Protein AF-E1IEN0-F1 (afdb_monomer)

pLDDT: mean 82.35, std 15.74, range [31.19, 97.06]

Solvent-accessible surface area (backbone atoms only — not comparable to full-atom values): 13121 Å² total; per-residue (Å²): 122,72,71,78,57,60,86,42,63,54,64,54,53,58,59,44,52,79,81,37,70,80,55,48,73,58,52,48,62,47,51,52,80,47,77,38,57,75,70,42,43,58,28,62,62,94,57,89,71,82,85,74,98,62,61,71,68,60,54,49,52,54,31,38,52,54,13,48,53,55,51,38,32,52,53,37,49,52,51,54,37,54,74,70,65,54,86,61,100,63,62,58,66,60,56,37,42,52,56,47,26,68,48,42,73,66,34,47,77,70,49,74,47,77,50,89,91,60,96,73,75,54,55,80,39,41,43,40,29,33,26,65,78,82,55,76,43,41,71,90,71,48,51,66,35,49,50,48,44,49,46,53,48,47,47,39,50,77,64,43,48,14,50,19,43,38,38,31,36,43,70,47,56,67,38,57,68,71,47,31,41,41,36,62,74,46,49,79,72,59,38,57,74,48,48,78,47,76,40,73,76,53,63,71,52,54,72,79,48,61,75,91,79,58,84,81,64,89,90,68,75,83,75,127

Organism: NCBI:txid765420

Radius of gyration: 19.02 Å; Cα contacts (8 Å, |Δi|>4): 270; chains: 1; bounding box: 52×46×51 Å

Sequence (224 aa):
MEEFFQFRGRSHVMSLLRTDSTVRELFAKLPGVFWFDQFRNLGSSIYPSERQHGDATTARRESYDFGVARLRRYLNGWMLQQRAGVKQPYDYLRDLERLYGLIFPGRSFAGVEVMPGHETPTADDFFFLLNDGSRTYDIIEMSGGEQSVFPFLYECVRSHIGYSVVLIDEVDLNLHLPVAQNLISQIPMIGPMNQFLLTTHSTAVTDVISPYDIYRLPGGALCL

Secondary structure (DSSP, 8-state):
-GGGGTT-HHHHHHHHTTT-STTHHHHTT---EEEE-TT--TT--SS--------HHHHHHHHHHHHHHHHHHHHHHHHHHHHTT---SS-HHHHHHHHHHHHSTT-EEEEEEEPTT-SS--GGGEEEEEE-SS-EEEGGG--HHHHHHHHHHHHHHHTT--S-EEEETTTTTT--HHHHHHHHHHGGGSSTTPEEEE----HHHHTTS-GGG--PPTTPPP--

Mean predicted aligned error: 8.31 Å

Nearest PDB structures (foldseek):
  5xei-assembly1_A  TM=5.514E-01  e=1.722E-04  Pyrococcus yayanosii CH1
  6qj2-assembly1_A  TM=4.752E-01  e=4.685E-05  Thermochaetoides thermophila DSM 1495
  6yvv-assembly1_B  TM=6.419E-01  e=8.893E-04  Saccharomyces cerevisiae S288C
  6yvu-assembly1_B  TM=5.400E-01  e=2.286E-04  Saccharomyces cerevisiae S288C
  8roi-assembly1_A  TM=5.401E-01  e=7.091E-04  Homo sapiens

InterPro domains:
  IPR003959 ATPase, AAA-type, core [PF13304] (92-206)
  IPR027417 P-loop containing nucleoside triphosphate hydrolase [G3DSA:3.40.50.300] (71-215)
  IPR027417 P-loop containing nucleoside triphosphate hydrolase [SSF52540] (60-210)

Structure (mmCIF, N/CA/C/O backbone):
data_AF-E1IEN0-F1
#
_entry.id   AF-E1IEN0-F1
#
loop_
_atom_site.group_PDB
_atom_site.id
_atom_site.type_symbol
_atom_site.label_atom_id
_atom_site.label_alt_id
_atom_site.label_comp_id
_atom_site.label_asym_id
_atom_site.label_entity_id
_atom_site.label_seq_id
_atom_site.pdbx_PDB_ins_code
_atom_site.Cartn_x
_atom_site.Cartn_y
_atom_site.Cartn_z
_atom_site.occupancy
_atom_site.B_iso_or_equiv
_atom_site.auth_seq_id
_atom_site.auth_comp_id
_atom_site.auth_asym_id
_atom_site.auth_atom_id
_atom_site.pdbx_PDB_model_num
ATOM 1 N N . MET A 1 1 ? -8.070 -9.665 -32.809 1.00 50.19 1 MET A N 1
ATOM 2 C CA . MET A 1 1 ? -9.246 -9.797 -31.911 1.00 50.19 1 MET A CA 1
ATOM 3 C C . MET A 1 1 ? -8.934 -10.682 -30.696 1.00 50.19 1 MET A C 1
ATOM 5 O O . MET A 1 1 ? -9.428 -10.375 -29.622 1.00 50.19 1 MET A O 1
ATOM 9 N N . GLU A 1 2 ? -8.082 -11.711 -30.820 1.00 57.44 2 GLU A N 1
ATOM 10 C CA . GLU A 1 2 ? -7.651 -12.581 -29.700 1.00 57.44 2 GLU A CA 1
ATOM 11 C C . GLU A 1 2 ? -6.829 -11.877 -28.606 1.00 57.44 2 GLU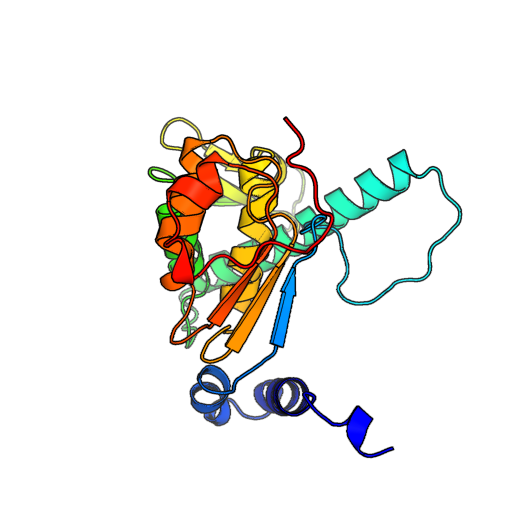 A C 1
ATOM 13 O O . GLU A 1 2 ? -6.984 -12.189 -27.428 1.00 57.44 2 GLU A O 1
ATOM 18 N N . GLU A 1 3 ? -6.011 -10.882 -28.958 1.00 62.50 3 GLU A N 1
ATOM 19 C CA . GLU A 1 3 ? -5.162 -10.149 -28.001 1.00 62.50 3 GLU A CA 1
ATOM 20 C C . GLU A 1 3 ? -5.970 -9.427 -26.910 1.00 62.50 3 GLU A C 1
ATOM 22 O O . GLU A 1 3 ? -5.517 -9.300 -25.779 1.00 62.50 3 GLU A O 1
ATOM 27 N N . PHE A 1 4 ? -7.211 -9.023 -27.205 1.00 58.28 4 PHE A N 1
ATOM 28 C CA . PHE A 1 4 ? -8.058 -8.274 -26.269 1.00 58.28 4 PHE A CA 1
ATOM 29 C C . PHE A 1 4 ? -8.486 -9.099 -25.045 1.00 58.28 4 PHE A C 1
ATOM 31 O O . PHE A 1 4 ? -8.869 -8.531 -24.020 1.00 58.28 4 PHE A O 1
ATOM 38 N N . PHE A 1 5 ? -8.444 -10.433 -25.149 1.00 65.81 5 PHE A N 1
ATOM 39 C CA . PHE A 1 5 ? -8.745 -11.351 -24.050 1.00 65.81 5 PHE A CA 1
ATOM 40 C C . PHE A 1 5 ? -7.506 -11.757 -23.249 1.00 65.81 5 PHE A C 1
ATOM 42 O O . PHE A 1 5 ? -7.651 -12.327 -22.162 1.00 65.81 5 PHE A O 1
ATOM 49 N N . GLN A 1 6 ? -6.302 -11.432 -23.731 1.00 69.75 6 GLN A N 1
ATOM 50 C CA . GLN A 1 6 ? -5.082 -11.628 -22.958 1.00 69.75 6 GLN A CA 1
ATOM 51 C C . GLN A 1 6 ? -5.184 -10.798 -21.667 1.00 69.75 6 GLN A C 1
ATOM 53 O O . GLN A 1 6 ? -5.711 -9.687 -21.656 1.00 69.75 6 GLN A O 1
ATOM 58 N N . PHE A 1 7 ? -4.773 -11.388 -20.544 1.00 73.81 7 PHE A N 1
ATOM 59 C CA . PHE A 1 7 ? -4.836 -10.798 -19.196 1.00 73.81 7 PHE A CA 1
ATOM 60 C C . PHE A 1 7 ? -6.238 -10.569 -18.588 1.00 73.81 7 PHE A C 1
ATOM 62 O O . PHE A 1 7 ? -6.334 -10.112 -17.450 1.00 73.81 7 PHE A O 1
ATOM 69 N N . ARG A 1 8 ? -7.340 -10.964 -19.249 1.00 78.44 8 ARG A N 1
ATOM 70 C CA . ARG A 1 8 ? -8.705 -10.837 -18.676 1.00 78.44 8 ARG A CA 1
ATOM 71 C C . ARG A 1 8 ? -9.118 -11.962 -17.727 1.00 78.44 8 ARG A C 1
ATOM 73 O O . ARG A 1 8 ? -10.144 -11.844 -17.054 1.00 78.44 8 ARG A O 1
ATOM 80 N N . GLY A 1 9 ? -8.335 -13.040 -17.651 1.00 83.44 9 GLY A N 1
ATOM 81 C CA . GLY A 1 9 ? -8.654 -14.218 -16.837 1.00 83.44 9 GLY A CA 1
ATOM 82 C C . GLY A 1 9 ? -8.908 -13.873 -15.368 1.00 83.44 9 GLY A C 1
ATOM 83 O O . GLY A 1 9 ? -9.909 -14.302 -14.798 1.00 83.44 9 GLY A O 1
ATOM 84 N N . ARG A 1 10 ? -8.075 -13.007 -14.777 1.00 86.25 10 ARG A N 1
ATOM 85 C CA . ARG A 1 10 ? -8.242 -12.573 -13.383 1.00 86.25 10 ARG A CA 1
ATOM 86 C C . ARG A 1 10 ? -9.539 -11.803 -13.152 1.00 86.25 10 ARG A C 1
ATOM 88 O O . ARG A 1 10 ? -10.256 -12.097 -12.198 1.00 86.25 10 ARG A O 1
ATOM 95 N N . SER A 1 11 ? -9.894 -10.880 -14.044 1.00 82.56 11 SER A N 1
ATOM 96 C CA . SER A 1 11 ? -11.161 -10.139 -13.967 1.00 82.56 11 SER A CA 1
ATOM 97 C C . SER A 1 11 ? -12.377 -11.053 -14.132 1.00 82.56 11 SER A C 1
ATOM 99 O O . SER A 1 11 ? -13.382 -10.865 -13.448 1.00 82.56 11 SER A O 1
ATOM 101 N N . HIS A 1 12 ? -12.283 -12.064 -15.000 1.00 84.50 12 HIS A N 1
ATOM 102 C CA . HIS A 1 12 ? -13.344 -13.052 -15.172 1.00 84.50 12 HIS A CA 1
ATOM 103 C C . HIS A 1 12 ? -13.558 -13.872 -13.892 1.00 84.50 12 HIS A C 1
ATOM 105 O O . HIS A 1 12 ? -14.676 -13.921 -13.381 1.00 84.50 12 HIS A O 1
ATOM 111 N N . VAL A 1 13 ? -12.494 -14.428 -13.305 1.00 84.81 13 VAL A N 1
ATOM 112 C CA . VAL A 1 13 ? -12.594 -15.199 -12.052 1.00 84.81 13 VAL A CA 1
ATOM 113 C C . VAL A 1 13 ? -13.065 -14.323 -10.884 1.00 84.81 13 VAL A C 1
ATOM 115 O O . VAL A 1 13 ? -13.865 -14.772 -10.067 1.00 84.81 13 VAL A O 1
ATOM 118 N N . MET A 1 14 ? -12.675 -13.044 -10.840 1.00 83.50 14 MET A N 1
ATOM 119 C CA . MET A 1 14 ? -13.184 -12.089 -9.846 1.00 83.50 14 MET A CA 1
ATOM 120 C C . MET A 1 14 ? -14.716 -11.951 -9.894 1.00 83.50 14 MET A C 1
ATOM 122 O O . MET A 1 14 ? -15.353 -11.772 -8.856 1.00 83.50 14 MET A O 1
ATOM 126 N N . SER A 1 15 ? -15.331 -12.055 -11.080 1.00 82.12 15 SER A N 1
ATOM 127 C CA . SER A 1 15 ? -16.795 -12.042 -11.203 1.00 82.12 15 SER A CA 1
ATOM 128 C C . SER A 1 15 ? -17.443 -13.298 -10.606 1.00 82.12 15 SER A C 1
ATOM 130 O O . SER A 1 15 ? -18.490 -13.191 -9.968 1.00 82.12 15 SER A O 1
ATOM 132 N N . LEU A 1 16 ? -16.771 -14.452 -10.712 1.00 84.12 16 LEU A N 1
ATOM 133 C CA . LEU A 1 16 ? -17.225 -15.733 -10.163 1.00 84.12 16 LEU A CA 1
ATOM 134 C C . LEU A 1 16 ? -17.157 -15.775 -8.631 1.00 84.12 16 LEU A C 1
ATOM 136 O O . LEU A 1 16 ? -17.978 -16.440 -8.009 1.00 84.12 16 LEU A O 1
ATOM 140 N N . LEU A 1 17 ? -16.263 -15.007 -7.997 1.00 81.62 17 LEU A N 1
ATOM 141 C CA . LEU A 1 17 ? -16.198 -14.914 -6.528 1.00 81.62 17 LEU A CA 1
ATOM 142 C C . LEU A 1 17 ? -17.471 -14.355 -5.881 1.00 81.62 17 LEU A C 1
ATOM 144 O O . LEU A 1 17 ? -17.660 -14.504 -4.672 1.00 81.62 17 LEU A O 1
ATOM 148 N N . ARG A 1 18 ? -18.326 -13.680 -6.661 1.00 76.44 18 ARG A N 1
ATOM 149 C CA . ARG A 1 18 ? -19.636 -13.205 -6.195 1.00 76.44 18 ARG A CA 1
ATOM 150 C C . ARG A 1 18 ? -20.658 -14.334 -6.093 1.00 76.44 18 ARG A C 1
ATOM 152 O O . ARG A 1 18 ? -21.604 -14.209 -5.325 1.00 76.44 18 ARG A O 1
ATOM 159 N N . THR A 1 19 ? -20.476 -15.396 -6.872 1.00 79.19 19 THR A N 1
ATOM 160 C CA . THR A 1 19 ? -21.411 -16.521 -6.989 1.00 79.19 19 THR A CA 1
ATOM 161 C C . THR A 1 19 ? -20.900 -17.784 -6.305 1.00 79.19 19 THR A C 1
ATOM 163 O O . THR A 1 19 ? -21.707 -18.575 -5.833 1.00 79.19 19 THR A O 1
ATOM 166 N N . ASP A 1 20 ? -19.581 -17.963 -6.220 1.00 80.31 20 ASP A N 1
ATOM 167 C CA . ASP A 1 20 ? -18.945 -19.144 -5.643 1.00 80.31 20 ASP A CA 1
ATOM 168 C C . ASP A 1 20 ? -17.742 -18.751 -4.770 1.00 80.31 20 ASP A C 1
ATOM 170 O O . ASP A 1 20 ? -16.724 -18.237 -5.243 1.00 80.31 20 ASP A O 1
ATOM 174 N N . SER A 1 21 ? -17.862 -18.991 -3.463 1.00 76.31 21 SER A N 1
ATOM 175 C CA . SER A 1 21 ? -16.816 -18.692 -2.485 1.00 76.31 21 SER A CA 1
ATOM 176 C C . SER A 1 21 ? -15.685 -19.724 -2.467 1.00 76.31 21 SER A C 1
ATOM 178 O O . SER A 1 21 ? -14.611 -19.411 -1.953 1.00 76.31 21 SER A O 1
ATOM 180 N N . THR A 1 22 ? -15.875 -20.914 -3.046 1.00 80.81 22 THR A N 1
ATOM 181 C CA . THR A 1 22 ? -14.868 -21.992 -3.060 1.00 80.81 22 THR A CA 1
ATOM 182 C C . THR A 1 22 ? -13.693 -21.678 -3.989 1.00 80.81 22 THR A C 1
ATOM 184 O O . THR A 1 22 ? -12.559 -22.075 -3.730 1.00 80.81 22 THR A O 1
ATOM 187 N N . VAL A 1 23 ? -13.923 -20.855 -5.016 1.00 83.62 23 VAL A N 1
ATOM 188 C CA . VAL A 1 23 ? -12.898 -20.407 -5.975 1.00 83.62 23 VAL A CA 1
ATOM 189 C C . VAL A 1 23 ? -11.912 -19.409 -5.341 1.00 83.62 23 VAL A C 1
ATOM 191 O O . VAL A 1 23 ? -10.882 -19.074 -5.927 1.00 83.62 23 VAL A O 1
ATOM 194 N N . ARG A 1 24 ? -12.180 -18.933 -4.118 1.00 78.88 24 ARG A N 1
ATOM 195 C CA . ARG A 1 24 ? -11.418 -17.856 -3.470 1.00 78.88 24 ARG A CA 1
ATOM 196 C C . ARG A 1 24 ? -9.965 -18.222 -3.165 1.00 78.88 24 ARG A C 1
ATOM 198 O O . ARG A 1 24 ? -9.085 -17.400 -3.408 1.00 78.88 24 ARG A O 1
ATOM 205 N N . GLU A 1 25 ? -9.693 -19.448 -2.721 1.00 81.62 25 GLU A N 1
ATOM 206 C CA . GLU A 1 25 ? -8.314 -19.906 -2.478 1.00 81.62 25 GLU A CA 1
ATOM 207 C C . GLU A 1 25 ? -7.495 -19.995 -3.773 1.00 81.62 25 GLU A C 1
ATOM 209 O O . GLU A 1 25 ? -6.302 -19.685 -3.793 1.00 81.62 25 GLU A O 1
ATOM 214 N N . LEU A 1 26 ? -8.142 -20.390 -4.873 1.00 83.88 26 LEU A N 1
ATOM 215 C CA . LEU A 1 26 ? -7.520 -20.444 -6.195 1.00 83.88 26 LEU A CA 1
ATOM 216 C C . LEU A 1 26 ? -7.289 -19.038 -6.754 1.00 83.88 26 LEU A C 1
ATOM 218 O O . LEU A 1 26 ? -6.244 -18.774 -7.345 1.00 83.88 26 LEU A O 1
ATOM 222 N N . PHE A 1 27 ? -8.221 -18.111 -6.518 1.00 87.56 27 PHE A N 1
ATOM 223 C CA . PHE A 1 27 ? -8.089 -16.720 -6.946 1.00 87.56 27 PHE A CA 1
ATOM 224 C C . PHE A 1 27 ? -6.869 -16.019 -6.331 1.00 87.56 27 PHE A C 1
ATOM 226 O O . PHE A 1 27 ? -6.189 -15.254 -7.020 1.00 87.56 27 PHE A O 1
ATOM 233 N N . ALA A 1 28 ? -6.546 -16.312 -5.068 1.00 83.81 28 ALA A N 1
ATOM 234 C CA . ALA A 1 28 ? -5.360 -15.774 -4.396 1.00 83.81 28 ALA A CA 1
ATOM 235 C C . ALA A 1 28 ? -4.032 -16.222 -5.045 1.00 83.81 28 ALA A C 1
ATOM 237 O O . ALA A 1 28 ? -3.002 -15.584 -4.848 1.00 83.81 28 ALA A O 1
ATOM 238 N N . LYS A 1 29 ? -4.049 -17.303 -5.836 1.00 86.31 29 LYS A N 1
ATOM 239 C CA . LYS A 1 29 ? -2.885 -17.819 -6.578 1.00 86.31 29 LYS A CA 1
ATOM 240 C C . LYS A 1 29 ? -2.866 -17.390 -8.044 1.00 86.31 29 LYS A C 1
ATOM 242 O O . LYS A 1 29 ? -1.937 -17.733 -8.770 1.00 86.31 29 LYS A O 1
ATOM 247 N N . LEU A 1 30 ? -3.906 -16.699 -8.506 1.00 89.75 30 LEU A N 1
ATOM 248 C CA . LEU A 1 30 ? -4.053 -16.361 -9.913 1.00 89.75 30 LEU A CA 1
ATOM 249 C C . LEU A 1 30 ? -3.175 -15.139 -10.247 1.00 89.75 30 LEU A C 1
ATOM 251 O O . LEU A 1 30 ? -3.408 -14.071 -9.680 1.00 89.75 30 LEU A O 1
ATOM 255 N N . PRO A 1 31 ? -2.206 -15.245 -11.167 1.00 90.25 31 PRO A N 1
ATOM 256 C CA . PRO A 1 31 ? -1.321 -14.135 -11.498 1.00 90.25 31 PRO A CA 1
ATOM 257 C C . PRO A 1 31 ? -2.081 -12.972 -12.153 1.00 90.25 31 PRO A C 1
ATOM 259 O O . PRO A 1 31 ? -3.164 -13.138 -12.727 1.00 90.25 31 PRO A O 1
ATOM 262 N N . GLY A 1 32 ? -1.491 -11.782 -12.092 1.00 89.56 32 GLY A N 1
ATOM 263 C CA . GLY A 1 32 ? -1.983 -10.580 -12.754 1.00 89.56 32 GLY A CA 1
ATOM 264 C C . GLY A 1 32 ? -0.861 -9.604 -13.097 1.00 89.56 32 GLY A C 1
ATOM 265 O O . GLY A 1 32 ? 0.295 -9.796 -12.719 1.00 89.56 32 GLY A O 1
ATOM 266 N N . VAL A 1 33 ? -1.230 -8.550 -13.823 1.00 90.06 33 VAL A N 1
ATOM 267 C CA . VAL A 1 33 ? -0.373 -7.390 -14.073 1.00 90.06 33 VAL A CA 1
ATOM 268 C C . VAL A 1 33 ? -1.055 -6.184 -13.449 1.00 90.06 33 VAL A C 1
ATOM 270 O O . VAL A 1 33 ? -2.213 -5.899 -13.759 1.00 90.06 33 VAL A O 1
ATOM 273 N N . PHE A 1 34 ? -0.347 -5.503 -12.558 1.00 89.56 34 PHE A N 1
ATOM 274 C CA . PHE A 1 34 ? -0.835 -4.330 -11.842 1.00 89.56 34 PHE A CA 1
ATOM 275 C C . PHE A 1 34 ? 0.120 -3.177 -12.083 1.00 89.56 34 PHE A C 1
ATOM 277 O O . PHE A 1 34 ? 1.329 -3.386 -12.104 1.00 89.56 34 PHE A O 1
ATOM 284 N N . TRP A 1 35 ? -0.405 -1.970 -12.252 1.00 89.06 35 TRP A N 1
ATOM 285 C CA . TRP A 1 35 ? 0.420 -0.778 -12.371 1.00 89.06 35 TRP A CA 1
ATOM 286 C C . TRP A 1 35 ? -0.126 0.337 -11.488 1.00 89.06 35 TRP A C 1
ATOM 288 O O . TRP A 1 35 ? -1.339 0.491 -11.337 1.00 89.06 35 TRP A O 1
ATOM 298 N N . PHE A 1 36 ? 0.789 1.107 -10.919 1.00 88.56 36 PHE A N 1
ATOM 299 C CA . PHE A 1 36 ? 0.518 2.262 -10.080 1.00 88.56 36 PHE A CA 1
ATOM 300 C C . PHE A 1 36 ? 1.304 3.431 -10.663 1.00 88.56 36 PHE A C 1
ATOM 302 O O . PHE A 1 36 ? 2.531 3.378 -10.708 1.00 88.56 36 PHE A O 1
ATOM 309 N N . ASP A 1 37 ? 0.600 4.441 -11.171 1.00 82.88 37 ASP A N 1
ATOM 310 C CA . ASP A 1 37 ? 1.223 5.647 -11.727 1.00 82.88 37 ASP A CA 1
ATOM 311 C C . ASP A 1 37 ? 1.724 6.584 -10.615 1.00 82.88 37 ASP A C 1
ATOM 313 O O . ASP A 1 37 ? 1.475 6.331 -9.440 1.00 82.88 37 ASP A O 1
ATOM 317 N N . GLN A 1 38 ? 2.397 7.682 -10.969 1.00 71.12 38 GLN A N 1
ATOM 318 C CA . GLN A 1 38 ? 2.821 8.714 -10.008 1.00 71.12 38 GLN A CA 1
ATOM 319 C C . GLN A 1 38 ? 1.657 9.287 -9.187 1.00 71.12 38 GLN A C 1
ATOM 321 O O . GLN A 1 38 ? 1.838 9.757 -8.069 1.00 71.12 38 GLN A O 1
ATOM 326 N N . PHE A 1 39 ? 0.437 9.279 -9.728 1.00 62.62 39 PHE A N 1
ATOM 327 C CA . PHE A 1 39 ? -0.667 9.926 -9.054 1.00 62.62 39 PHE A CA 1
ATOM 328 C C . PHE A 1 39 ? -1.117 9.098 -7.869 1.00 62.62 39 PHE A C 1
ATOM 330 O O . PHE A 1 39 ? -1.464 9.718 -6.878 1.00 62.62 39 PHE A O 1
ATOM 337 N N . ARG A 1 40 ? -1.101 7.755 -7.934 1.00 65.12 40 ARG A N 1
ATOM 338 C CA . ARG A 1 40 ? -1.480 6.812 -6.843 1.00 65.12 40 ARG A CA 1
ATOM 339 C C . ARG A 1 40 ? -2.721 7.210 -6.044 1.00 65.12 40 ARG A C 1
ATOM 341 O O . ARG A 1 40 ? -2.933 6.735 -4.929 1.00 65.12 40 ARG A O 1
ATOM 348 N N . ASN A 1 41 ? -3.511 8.130 -6.584 1.00 52.44 41 ASN A N 1
ATOM 349 C CA . ASN A 1 41 ? -4.272 9.027 -5.745 1.00 52.44 41 ASN A CA 1
ATOM 350 C C . ASN A 1 41 ? -5.473 8.242 -5.281 1.00 52.44 41 ASN A C 1
ATOM 352 O O . ASN A 1 41 ? -6.138 7.581 -6.079 1.00 52.44 41 ASN A O 1
ATOM 356 N N . LEU A 1 42 ? -5.804 8.418 -4.007 1.00 52.59 42 LEU A N 1
ATOM 357 C CA . LEU A 1 42 ? -7.075 7.999 -3.430 1.00 52.59 42 LEU A CA 1
ATOM 358 C C . LEU A 1 42 ? -8.247 8.311 -4.381 1.00 52.59 42 LEU A C 1
ATOM 360 O O . LEU A 1 42 ? -9.203 7.544 -4.450 1.00 52.59 42 LEU A O 1
ATOM 364 N N . GLY A 1 43 ? -8.145 9.409 -5.143 1.00 41.34 43 GLY A N 1
ATOM 365 C CA . GLY A 1 43 ? -9.144 9.940 -6.065 1.00 41.34 43 GLY A CA 1
ATOM 366 C C . GLY A 1 43 ? -9.188 9.433 -7.507 1.00 41.34 43 GLY A C 1
ATOM 367 O O . GLY A 1 43 ? -10.135 9.792 -8.215 1.00 41.34 43 GLY A O 1
ATOM 368 N N . SER A 1 44 ? -8.232 8.632 -7.991 1.00 42.44 44 SER A N 1
ATOM 369 C CA . SER A 1 44 ? -8.322 8.127 -9.365 1.00 42.44 44 SER A CA 1
ATOM 370 C C . SER A 1 44 ? -9.239 6.905 -9.409 1.00 42.44 44 SER A C 1
ATOM 372 O O . SER A 1 44 ? -8.911 5.786 -9.017 1.00 42.44 44 SER A O 1
ATOM 374 N N . SER A 1 45 ? -10.455 7.112 -9.910 1.00 37.75 45 SER A N 1
ATOM 375 C CA . SER A 1 45 ? -11.248 6.002 -10.419 1.00 37.75 45 SER A CA 1
ATOM 376 C C . SER A 1 45 ? -10.403 5.247 -11.454 1.00 37.75 45 SER A C 1
ATOM 378 O O . SER A 1 45 ? -10.022 5.809 -12.476 1.00 37.75 45 SER A O 1
ATOM 380 N N . ILE A 1 46 ? -10.142 3.958 -11.210 1.00 39.94 46 ILE A N 1
ATOM 381 C CA . ILE A 1 46 ? -9.527 3.032 -12.185 1.00 39.94 46 ILE A CA 1
ATOM 382 C C . ILE A 1 46 ? -10.380 2.948 -13.477 1.00 39.94 46 ILE A C 1
ATOM 384 O O . ILE A 1 46 ? -9.920 2.471 -14.511 1.00 39.94 46 ILE A O 1
ATOM 388 N N . TYR A 1 47 ? -11.617 3.460 -13.448 1.00 34.19 47 TYR A N 1
ATOM 389 C CA . TYR A 1 47 ? -12.426 3.715 -14.635 1.00 34.19 47 TYR A CA 1
ATOM 390 C C . TYR A 1 47 ? -12.342 5.192 -15.038 1.00 34.19 47 TYR A C 1
ATOM 392 O O . TYR A 1 47 ? -12.662 6.048 -14.209 1.00 34.19 47 TYR A O 1
ATOM 400 N N . PRO A 1 48 ? -11.978 5.511 -16.292 1.00 31.19 48 PRO A N 1
ATOM 401 C CA . PRO A 1 48 ? -11.966 6.884 -16.771 1.00 31.19 48 PRO A CA 1
ATOM 402 C C . PRO A 1 48 ? -13.406 7.408 -16.803 1.00 31.19 48 PRO A C 1
ATOM 404 O O . PRO A 1 48 ? -14.176 7.065 -17.695 1.00 31.19 48 PRO A O 1
ATOM 407 N N . SER A 1 49 ? -13.795 8.215 -15.817 1.00 34.09 49 SER A N 1
ATOM 408 C CA . SER A 1 49 ? -14.981 9.059 -15.940 1.00 34.09 49 SER A CA 1
ATOM 409 C C . SER A 1 49 ? -14.622 10.273 -16.792 1.00 34.09 49 SER A C 1
ATOM 411 O O . SER A 1 49 ? -13.576 10.899 -16.609 1.00 34.09 49 SER A O 1
ATOM 413 N N . GLU A 1 50 ? -15.478 10.548 -17.771 1.00 34.50 50 GLU A N 1
ATOM 414 C CA . GLU A 1 50 ? -15.332 11.608 -18.763 1.00 34.50 50 GLU A CA 1
ATOM 415 C C . GLU A 1 50 ? -15.007 12.954 -18.100 1.00 34.50 50 GLU A C 1
ATOM 417 O O . GLU A 1 50 ? -15.700 13.420 -17.196 1.00 34.50 50 GLU A O 1
ATOM 422 N N . ARG A 1 51 ? -13.909 13.570 -18.548 1.00 39.25 51 ARG A N 1
ATOM 423 C CA . ARG A 1 51 ? -13.430 14.870 -18.069 1.00 39.25 51 ARG A CA 1
ATOM 424 C C . ARG A 1 51 ? -14.473 15.952 -18.370 1.00 39.25 51 ARG A C 1
ATOM 426 O O . ARG A 1 51 ? -14.610 16.354 -19.523 1.00 39.25 51 ARG A O 1
ATOM 433 N N . GLN A 1 52 ? -15.151 16.475 -17.350 1.00 39.66 52 GLN A N 1
ATOM 434 C CA . GLN A 1 52 ? -15.882 17.739 -17.469 1.00 39.66 52 GLN A CA 1
ATOM 435 C C . GLN A 1 52 ? -14.922 18.929 -17.322 1.00 39.66 52 GLN A C 1
ATOM 437 O O . GLN A 1 52 ? -13.980 18.904 -16.532 1.00 39.66 52 GLN A O 1
ATOM 442 N N . HIS A 1 53 ? -15.147 19.954 -18.147 1.00 38.34 53 HIS A N 1
ATOM 443 C CA . HIS A 1 53 ? -14.399 21.211 -18.198 1.00 38.34 53 HIS A CA 1
ATOM 444 C C . HIS A 1 53 ? -14.630 22.050 -16.927 1.00 38.34 53 HIS A C 1
ATOM 446 O O . HIS A 1 53 ? -15.496 22.920 -16.903 1.00 38.34 53 HIS A O 1
ATOM 452 N N . GLY A 1 54 ? -13.855 21.788 -15.876 1.00 46.72 54 GLY A N 1
ATOM 453 C CA . GLY A 1 54 ? -13.760 22.616 -14.671 1.00 46.72 54 GLY A CA 1
ATOM 454 C C . GLY A 1 54 ? -12.314 23.029 -14.387 1.00 46.72 54 GLY A C 1
ATOM 455 O O . GLY A 1 54 ? -11.379 22.445 -14.938 1.00 46.72 54 GLY A O 1
ATOM 456 N N . ASP A 1 55 ? -12.130 24.042 -13.536 1.00 48.88 55 ASP A N 1
ATOM 457 C CA . ASP A 1 55 ? -10.816 24.484 -13.048 1.00 48.88 55 ASP A CA 1
ATOM 458 C C . ASP A 1 55 ? -10.016 23.283 -12.503 1.00 48.88 55 ASP A C 1
ATOM 460 O O . ASP A 1 55 ? -10.483 22.538 -11.637 1.00 48.88 55 ASP A O 1
ATOM 464 N N . ALA A 1 56 ? -8.808 23.078 -13.038 1.00 56.31 56 ALA A N 1
ATOM 465 C CA . ALA A 1 56 ? -7.978 21.905 -12.771 1.00 56.31 56 ALA A CA 1
ATOM 466 C C . ALA A 1 56 ? -7.604 21.756 -11.287 1.00 56.31 56 ALA A C 1
ATOM 468 O O . ALA A 1 56 ? -7.300 20.651 -10.835 1.00 56.31 56 ALA A O 1
ATOM 469 N N . THR A 1 57 ? -7.615 22.852 -10.525 1.00 56.41 57 THR A N 1
ATOM 470 C CA . THR A 1 57 ? -7.316 22.841 -9.087 1.00 56.41 57 THR A CA 1
ATOM 471 C C . THR A 1 57 ? -8.495 22.334 -8.255 1.00 56.41 57 THR A C 1
ATOM 473 O O . THR A 1 57 ? -8.310 21.473 -7.392 1.00 56.41 57 THR A O 1
ATOM 476 N N . THR A 1 58 ? -9.709 22.792 -8.564 1.00 57.84 58 THR A N 1
ATOM 477 C CA . THR A 1 58 ? -10.958 22.344 -7.934 1.00 57.84 58 THR A CA 1
ATOM 478 C C . THR A 1 58 ? -11.241 20.882 -8.267 1.00 57.84 58 THR A C 1
ATOM 480 O O . THR A 1 58 ? -11.441 20.081 -7.359 1.00 57.84 58 THR A O 1
ATOM 483 N N . ALA A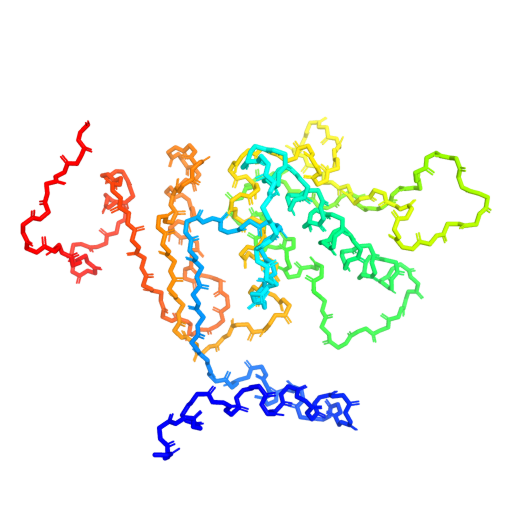 1 59 ? -11.099 20.492 -9.539 1.00 59.47 59 ALA A N 1
ATOM 484 C CA . ALA A 1 59 ? -11.303 19.109 -9.975 1.00 59.47 59 ALA A CA 1
ATOM 485 C C . ALA A 1 59 ? -10.344 18.112 -9.292 1.00 59.47 59 ALA A C 1
ATOM 487 O O . ALA A 1 59 ? -10.715 16.973 -9.006 1.00 59.47 59 ALA A O 1
ATOM 488 N N . ARG A 1 60 ? -9.102 18.528 -8.996 1.00 60.56 60 ARG A N 1
ATOM 489 C CA . ARG A 1 60 ? -8.131 17.698 -8.260 1.00 60.56 60 ARG A CA 1
ATOM 490 C C . ARG A 1 60 ? -8.512 17.511 -6.794 1.00 60.56 60 ARG A C 1
ATOM 492 O O . ARG A 1 60 ? -8.379 16.400 -6.290 1.00 60.56 60 ARG A O 1
ATOM 499 N N . ARG A 1 61 ? -8.976 18.568 -6.119 1.00 60.00 61 ARG A N 1
ATOM 500 C CA . ARG A 1 61 ? -9.437 18.482 -4.723 1.00 60.00 61 ARG A CA 1
ATOM 501 C C . ARG A 1 61 ? -10.694 17.629 -4.602 1.00 60.00 61 ARG A C 1
ATOM 503 O O . ARG A 1 61 ? -10.718 16.723 -3.783 1.00 60.00 61 ARG A O 1
ATOM 510 N N . GLU A 1 62 ? -11.668 17.833 -5.485 1.00 61.06 62 GLU A N 1
ATOM 511 C CA . GLU A 1 62 ? -12.892 17.023 -5.527 1.00 61.06 62 GLU A CA 1
ATOM 512 C C . GLU A 1 62 ? -12.589 15.542 -5.787 1.00 61.06 62 GLU A C 1
ATOM 514 O O . GLU A 1 62 ? -13.146 14.664 -5.129 1.00 61.06 62 GLU A O 1
ATOM 519 N N . SER A 1 63 ? -11.661 15.250 -6.706 1.00 69.38 63 SER A N 1
ATOM 520 C CA . SER A 1 63 ? -11.191 13.884 -6.952 1.00 69.38 63 SER A CA 1
ATOM 521 C C . SER A 1 63 ? -10.527 13.290 -5.708 1.00 69.38 63 SER A C 1
ATOM 523 O O . SER A 1 63 ? -10.855 12.165 -5.334 1.00 69.38 63 SER A O 1
ATOM 525 N N . TYR A 1 64 ? -9.643 14.034 -5.038 1.00 69.50 64 TYR A N 1
ATOM 526 C CA . TYR A 1 64 ? -8.987 13.590 -3.807 1.00 69.50 64 TYR A CA 1
ATOM 527 C C . TYR A 1 64 ? -9.990 13.293 -2.684 1.00 69.50 64 TYR A C 1
ATOM 529 O O . TYR A 1 64 ? -9.968 12.191 -2.137 1.00 69.50 64 TYR A O 1
ATOM 537 N N . ASP A 1 65 ? -10.908 14.218 -2.394 1.00 73.81 65 ASP A N 1
ATOM 538 C CA . ASP A 1 65 ? -11.915 14.067 -1.338 1.00 73.81 65 ASP A CA 1
ATOM 539 C C . ASP A 1 65 ? -12.842 12.879 -1.614 1.00 73.81 65 ASP A C 1
ATOM 541 O O . ASP A 1 65 ? -13.104 12.063 -0.726 1.00 73.81 65 ASP A O 1
ATOM 545 N N . PHE A 1 66 ? -13.276 12.718 -2.869 1.00 76.31 66 PHE A N 1
ATOM 546 C CA . PHE A 1 66 ? -14.045 11.551 -3.305 1.00 76.31 66 PHE A CA 1
ATOM 547 C C . PHE A 1 66 ? -13.276 10.247 -3.070 1.00 76.31 66 PHE A C 1
ATOM 549 O O . PHE A 1 66 ? -13.830 9.233 -2.636 1.00 76.31 66 PHE A O 1
ATOM 556 N N . GLY A 1 67 ? -11.978 10.280 -3.339 1.00 77.88 67 GLY A N 1
ATOM 557 C CA . GLY A 1 67 ? -11.077 9.172 -3.125 1.00 77.88 67 GLY A CA 1
ATOM 558 C C . GLY A 1 67 ? -10.903 8.760 -1.674 1.00 77.88 67 GLY A C 1
ATOM 559 O O . GLY A 1 67 ? -11.043 7.583 -1.330 1.00 77.88 67 GLY A O 1
ATOM 560 N N . VAL A 1 68 ? -10.629 9.745 -0.818 1.00 82.25 68 VAL A N 1
ATOM 561 C CA . VAL A 1 68 ? -10.525 9.568 0.633 1.00 82.25 68 VAL A CA 1
ATOM 562 C C . VAL A 1 68 ? -11.835 9.011 1.173 1.00 82.25 68 VAL A C 1
ATOM 564 O O . VAL A 1 68 ? -11.813 8.011 1.884 1.00 82.25 68 VAL A O 1
ATOM 567 N N . ALA A 1 69 ? -12.977 9.590 0.789 1.00 83.62 69 ALA A N 1
ATOM 568 C CA . ALA A 1 69 ? -14.292 9.117 1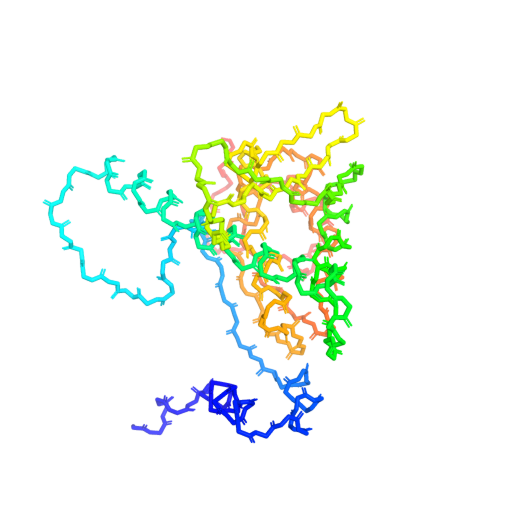.211 1.00 83.62 69 ALA A CA 1
ATOM 569 C C . ALA A 1 69 ? -14.524 7.655 0.802 1.00 83.62 69 ALA A C 1
ATOM 571 O O . ALA A 1 69 ? -14.945 6.830 1.616 1.00 83.62 69 ALA A O 1
ATOM 572 N N . ARG A 1 70 ? -14.174 7.296 -0.439 1.00 84.56 70 ARG A N 1
ATOM 573 C CA . ARG A 1 70 ? -14.291 5.923 -0.931 1.00 84.56 70 ARG A CA 1
ATOM 574 C C . ARG A 1 70 ? -13.405 4.957 -0.147 1.00 84.56 70 ARG A C 1
ATOM 576 O O . ARG A 1 70 ? -13.895 3.898 0.248 1.00 84.56 70 ARG A O 1
ATOM 583 N N . LEU A 1 71 ? -12.132 5.291 0.074 1.00 87.94 71 LEU A N 1
ATOM 584 C CA . LEU A 1 71 ? -11.229 4.465 0.878 1.00 87.94 71 LEU A CA 1
ATOM 585 C C . LEU A 1 71 ? -11.771 4.304 2.302 1.00 87.94 71 LEU A C 1
ATOM 587 O O . LEU A 1 71 ? -11.898 3.177 2.783 1.00 87.94 71 LEU A O 1
ATOM 591 N N . ARG A 1 72 ? -12.140 5.418 2.944 1.00 90.75 72 ARG A N 1
ATOM 592 C CA . ARG A 1 72 ? -12.673 5.456 4.308 1.00 90.75 72 ARG A CA 1
ATOM 593 C C . ARG A 1 72 ? -13.873 4.526 4.450 1.00 90.75 72 ARG A C 1
ATOM 595 O O . ARG A 1 72 ? -13.882 3.681 5.340 1.00 90.75 72 ARG A O 1
ATOM 602 N N . ARG A 1 73 ? -14.822 4.578 3.511 1.00 89.31 73 ARG A N 1
ATOM 603 C CA . ARG A 1 73 ? -15.992 3.690 3.494 1.00 89.31 73 ARG A CA 1
ATOM 604 C C . ARG A 1 73 ? -15.619 2.206 3.493 1.00 89.31 73 ARG A C 1
ATOM 606 O O . ARG A 1 73 ? -16.240 1.418 4.207 1.00 89.31 73 ARG A O 1
ATOM 613 N N . TYR A 1 74 ? -14.624 1.800 2.700 1.00 90.06 74 TYR A N 1
ATOM 614 C CA . TYR A 1 74 ? -14.180 0.401 2.670 1.00 90.06 74 TYR A CA 1
ATOM 615 C C . TYR A 1 74 ? -13.502 -0.019 3.974 1.00 90.06 74 TYR A C 1
ATOM 617 O O . TYR A 1 74 ? -13.838 -1.077 4.509 1.00 90.06 74 TYR A O 1
ATOM 625 N N . LEU A 1 75 ? -12.599 0.810 4.503 1.00 93.12 75 LEU A N 1
ATOM 626 C CA . LEU A 1 75 ? -11.896 0.519 5.753 1.00 93.12 75 LEU A CA 1
ATOM 627 C C . LEU A 1 75 ? -12.858 0.460 6.947 1.00 93.12 75 LEU A C 1
ATOM 629 O O . LEU A 1 75 ? -12.801 -0.485 7.735 1.00 93.12 75 LEU A O 1
ATOM 633 N N . ASN A 1 76 ? -13.802 1.402 7.029 1.00 92.94 76 ASN A N 1
ATOM 634 C CA . ASN A 1 76 ? -14.879 1.388 8.018 1.00 92.94 76 ASN A CA 1
ATOM 635 C C . ASN A 1 76 ? -15.716 0.116 7.898 1.00 92.94 76 ASN A C 1
ATOM 637 O O . ASN A 1 76 ? -15.981 -0.546 8.899 1.00 92.94 76 ASN A O 1
ATOM 641 N N . GLY A 1 77 ? -16.087 -0.266 6.672 1.00 90.50 77 GLY A N 1
ATOM 642 C CA . GLY A 1 77 ? -16.815 -1.503 6.410 1.00 90.50 77 GLY A CA 1
ATOM 643 C C . GLY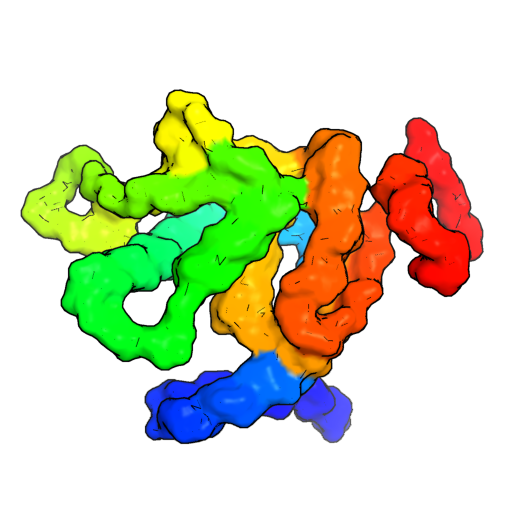 A 1 77 ? -16.085 -2.737 6.942 1.00 90.50 77 GLY A C 1
ATOM 644 O O . GLY A 1 77 ? -16.701 -3.565 7.613 1.00 90.50 77 GLY A O 1
ATOM 645 N N . TRP A 1 78 ? -14.775 -2.849 6.700 1.00 91.19 78 TRP A N 1
ATOM 646 C CA . TRP A 1 78 ? -13.969 -3.948 7.239 1.00 91.19 78 TRP A CA 1
ATOM 647 C C . TRP A 1 78 ? -13.886 -3.912 8.771 1.00 91.19 78 TRP A C 1
ATOM 649 O O . TRP A 1 78 ? -14.064 -4.949 9.409 1.00 91.19 78 TRP A O 1
ATOM 659 N N . MET A 1 79 ? -13.691 -2.734 9.371 1.00 91.69 79 MET A N 1
ATOM 660 C CA . MET A 1 79 ? -13.515 -2.585 10.824 1.00 91.69 79 MET A CA 1
ATOM 661 C C . MET A 1 79 ? -14.807 -2.891 11.578 1.00 91.69 79 MET A C 1
ATOM 663 O O . MET A 1 79 ? -14.803 -3.609 12.577 1.00 91.69 79 MET A O 1
ATOM 667 N N . LEU A 1 80 ? -15.935 -2.382 11.082 1.00 90.25 80 LEU A N 1
ATOM 668 C CA . LEU A 1 80 ? -17.250 -2.627 11.666 1.00 90.25 80 LEU A CA 1
ATOM 669 C C . LEU A 1 80 ? -17.638 -4.107 11.562 1.00 90.25 80 LEU A C 1
ATOM 671 O O . LEU A 1 80 ? -18.151 -4.665 12.529 1.00 90.25 80 LEU A O 1
ATOM 675 N N . GLN A 1 81 ? -17.339 -4.773 10.441 1.00 89.31 81 GLN A N 1
ATOM 676 C CA . GLN A 1 81 ? -17.560 -6.218 10.298 1.00 89.31 81 GLN A CA 1
ATOM 677 C C . GLN A 1 81 ? -16.705 -7.033 11.276 1.00 89.31 81 GLN A C 1
ATOM 679 O O . GLN A 1 81 ? -17.222 -7.957 11.908 1.00 89.31 81 GLN A O 1
ATOM 684 N N . GLN A 1 82 ? -15.427 -6.674 11.435 1.00 88.94 82 GLN A N 1
ATOM 685 C CA . GLN A 1 82 ? -14.526 -7.321 12.390 1.00 88.94 82 GLN A CA 1
ATOM 686 C C . GLN A 1 82 ? -15.027 -7.146 13.834 1.00 88.94 82 GLN A C 1
ATOM 688 O O . GLN A 1 82 ? -15.119 -8.126 14.572 1.00 88.94 82 GLN A O 1
ATOM 693 N N . ARG A 1 83 ? -15.438 -5.927 14.220 1.00 88.62 83 ARG A N 1
ATOM 694 C CA . ARG A 1 83 ? -16.021 -5.628 15.545 1.00 88.62 83 ARG A CA 1
ATOM 695 C C . ARG A 1 83 ? -17.344 -6.354 15.794 1.00 88.62 83 ARG A C 1
ATOM 697 O O . ARG A 1 83 ? -17.599 -6.781 16.915 1.00 88.62 83 ARG A O 1
ATOM 704 N N . ALA A 1 84 ? -18.163 -6.532 14.760 1.00 88.50 84 ALA A N 1
ATOM 705 C CA . ALA A 1 84 ? -19.407 -7.297 14.833 1.00 88.50 84 ALA A CA 1
ATOM 706 C C . ALA A 1 84 ? -19.187 -8.824 14.915 1.00 88.50 84 ALA A C 1
ATOM 708 O O . ALA A 1 84 ? -20.156 -9.579 14.970 1.00 88.50 84 ALA A O 1
ATOM 709 N N . GLY A 1 85 ? -17.935 -9.302 14.902 1.00 86.75 85 GLY A N 1
ATOM 710 C CA . GLY A 1 85 ? -17.612 -10.729 14.960 1.00 86.75 85 GLY A CA 1
ATOM 711 C C . GLY A 1 85 ? -17.956 -11.490 13.677 1.00 86.75 85 GLY A C 1
ATOM 712 O O . GLY A 1 85 ? -18.040 -12.722 13.691 1.00 86.75 85 GLY A O 1
ATOM 713 N N . VAL A 1 86 ? -18.160 -10.784 12.558 1.00 84.00 86 VAL A N 1
ATOM 714 C CA . VAL A 1 86 ? -18.427 -11.408 11.261 1.00 84.00 86 VAL A CA 1
ATOM 715 C C . VAL A 1 86 ? -17.151 -12.103 10.799 1.00 84.00 86 VAL A C 1
ATOM 717 O O . VAL A 1 86 ? -16.154 -11.455 10.482 1.00 84.00 86 VAL A O 1
ATOM 720 N N . LYS A 1 87 ? -17.173 -13.439 10.753 1.00 76.12 87 LYS A N 1
ATOM 721 C CA . LYS A 1 87 ? -16.039 -14.226 10.260 1.00 76.12 87 LYS A CA 1
ATOM 722 C C . LYS A 1 87 ? -15.835 -13.967 8.772 1.00 76.12 87 LYS A C 1
ATOM 724 O O . LYS A 1 87 ? -16.580 -14.478 7.938 1.00 76.12 87 LYS A O 1
ATOM 729 N N . GLN A 1 88 ? -14.801 -13.199 8.453 1.00 74.62 88 GLN A N 1
ATOM 730 C CA . GLN A 1 88 ? -14.299 -13.071 7.095 1.00 74.62 88 GLN A CA 1
ATOM 731 C C . GLN A 1 88 ? -13.253 -14.161 6.834 1.00 74.62 88 GLN A C 1
ATOM 733 O O . GLN A 1 88 ? -12.467 -14.479 7.725 1.00 74.62 88 GLN A O 1
ATOM 738 N N . PRO A 1 89 ? -13.206 -14.738 5.623 1.00 74.06 89 PRO A N 1
ATOM 739 C CA . PRO A 1 89 ? -12.181 -15.721 5.275 1.00 74.06 89 PRO A CA 1
ATOM 740 C C . PRO A 1 89 ? -10.777 -15.104 5.165 1.00 74.06 89 PRO A C 1
ATOM 742 O O . PRO A 1 89 ? -9.801 -15.841 5.180 1.00 74.06 89 PRO A O 1
ATOM 745 N N . TYR A 1 90 ? -10.680 -13.773 5.063 1.00 80.12 90 TYR A N 1
ATOM 746 C CA . TYR A 1 90 ? -9.425 -13.021 5.056 1.00 80.12 90 TYR A CA 1
ATOM 747 C C . TYR A 1 90 ? -9.532 -11.823 5.989 1.00 80.12 90 TYR A C 1
ATOM 749 O O . TYR A 1 90 ? -10.558 -11.137 6.008 1.00 80.12 90 TYR A O 1
ATOM 757 N N . ASP A 1 91 ? -8.457 -11.560 6.723 1.00 89.25 91 ASP A N 1
ATOM 758 C CA . ASP A 1 91 ? -8.351 -10.414 7.617 1.00 89.25 91 ASP A CA 1
ATOM 759 C C . ASP A 1 91 ? -7.660 -9.253 6.892 1.00 89.25 91 ASP A C 1
ATOM 761 O O . ASP A 1 91 ? -6.480 -8.968 7.092 1.00 89.25 91 ASP A O 1
ATOM 765 N N . TYR A 1 92 ? -8.416 -8.606 5.997 1.00 91.88 92 TYR A N 1
ATOM 766 C CA . TYR A 1 92 ? -7.913 -7.504 5.172 1.00 91.88 92 TYR A CA 1
ATOM 767 C C . TYR A 1 92 ? -7.322 -6.367 6.009 1.00 91.88 92 TYR A C 1
ATOM 769 O O . TYR A 1 92 ? -6.324 -5.771 5.615 1.00 91.88 92 TYR A 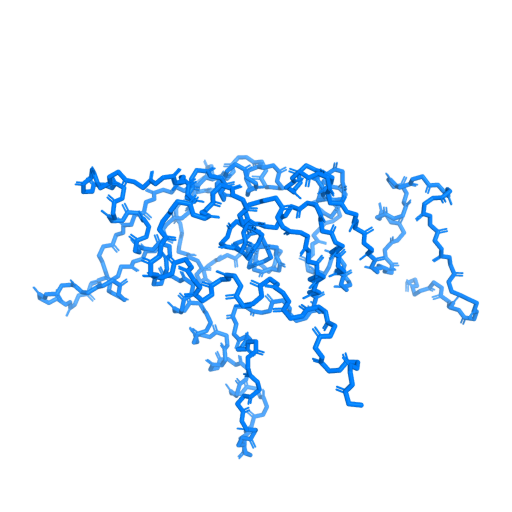O 1
ATOM 777 N N . LEU A 1 93 ? -7.918 -6.061 7.165 1.00 94.25 93 LEU A N 1
ATOM 778 C CA . LEU A 1 93 ? -7.412 -4.998 8.028 1.00 94.25 93 LEU A CA 1
ATOM 779 C C . LEU A 1 93 ? -6.081 -5.369 8.650 1.00 94.25 93 LEU A C 1
ATOM 781 O O . LEU A 1 93 ? -5.165 -4.557 8.608 1.00 94.25 93 LEU A O 1
ATOM 785 N N . ARG A 1 94 ? -5.952 -6.590 9.169 1.00 94.56 94 ARG A N 1
ATOM 786 C CA . ARG A 1 94 ? -4.691 -7.052 9.745 1.00 94.56 94 ARG A CA 1
ATOM 787 C C . ARG A 1 94 ? -3.579 -7.133 8.705 1.00 94.56 94 ARG A C 1
ATOM 789 O O . ARG A 1 94 ? -2.446 -6.760 8.997 1.00 94.56 94 ARG A O 1
ATOM 796 N N . ASP A 1 95 ? -3.884 -7.607 7.499 1.00 94.75 95 ASP A N 1
ATOM 797 C CA . ASP A 1 95 ? -2.902 -7.665 6.416 1.00 94.75 95 ASP A CA 1
ATOM 798 C C . ASP A 1 95 ? -2.465 -6.266 5.975 1.00 94.75 95 ASP A C 1
ATOM 800 O O . ASP A 1 95 ? -1.269 -6.030 5.782 1.00 94.75 95 ASP A O 1
ATOM 804 N N . LEU A 1 96 ? -3.412 -5.330 5.867 1.00 96.50 96 LEU A N 1
ATOM 805 C CA . LEU A 1 96 ? -3.115 -3.945 5.526 1.00 96.50 96 LEU A CA 1
ATOM 806 C C . LEU A 1 96 ? -2.322 -3.244 6.629 1.00 96.50 96 LEU A C 1
ATOM 808 O O . LEU A 1 96 ? -1.324 -2.603 6.321 1.00 96.50 96 LEU A O 1
ATOM 812 N N . GLU A 1 97 ? -2.709 -3.402 7.895 1.00 97.06 97 GLU A N 1
ATOM 813 C CA . GLU A 1 97 ? -1.990 -2.845 9.046 1.00 97.06 97 GLU A CA 1
ATOM 814 C C . GLU A 1 97 ? -0.564 -3.395 9.127 1.00 97.06 97 GLU A C 1
ATOM 816 O O . GLU A 1 97 ? 0.383 -2.635 9.320 1.00 97.06 97 GLU A O 1
ATOM 821 N N . ARG A 1 98 ? -0.383 -4.703 8.900 1.00 96.69 98 ARG A N 1
ATOM 822 C CA . ARG A 1 98 ? 0.942 -5.330 8.850 1.00 96.69 98 ARG A CA 1
ATOM 823 C C . ARG A 1 98 ? 1.810 -4.691 7.772 1.00 96.69 98 ARG A C 1
ATOM 825 O O . ARG A 1 98 ? 2.943 -4.318 8.059 1.00 96.69 98 ARG A O 1
ATOM 832 N N . LEU A 1 99 ? 1.312 -4.587 6.537 1.00 96.69 99 LEU A N 1
ATOM 833 C CA . LEU A 1 99 ? 2.064 -3.957 5.449 1.00 96.69 99 LEU A CA 1
ATOM 834 C C . LEU A 1 99 ? 2.346 -2.484 5.746 1.00 96.69 99 LEU A C 1
ATOM 836 O O . LEU A 1 99 ? 3.455 -2.013 5.518 1.00 96.69 99 LEU A O 1
ATOM 840 N N . TYR A 1 100 ? 1.367 -1.772 6.294 1.00 96.56 100 TYR A N 1
ATOM 841 C CA . TYR A 1 100 ? 1.505 -0.373 6.657 1.00 96.56 100 TYR A CA 1
ATOM 842 C C . TYR A 1 100 ? 2.601 -0.155 7.708 1.00 96.56 100 TYR A C 1
ATOM 844 O O . TYR A 1 100 ? 3.475 0.688 7.510 1.00 96.56 100 TYR A O 1
ATOM 852 N N . GLY A 1 101 ? 2.625 -0.978 8.759 1.00 96.56 101 GLY A N 1
ATOM 853 C CA . GLY A 1 101 ? 3.646 -0.941 9.806 1.00 96.56 101 GLY A CA 1
ATOM 854 C C . GLY A 1 101 ? 5.045 -1.361 9.340 1.00 96.56 101 GLY A C 1
ATOM 855 O O . GLY A 1 101 ? 6.029 -0.908 9.922 1.00 96.56 101 GLY A O 1
ATOM 856 N N . LEU A 1 102 ? 5.164 -2.172 8.276 1.00 95.88 102 LEU A N 1
ATOM 857 C CA . LEU A 1 102 ? 6.464 -2.459 7.649 1.00 95.88 102 LEU A CA 1
ATOM 858 C C . LEU A 1 102 ? 7.072 -1.198 7.026 1.00 95.88 102 LEU A C 1
ATOM 860 O O . LEU A 1 102 ? 8.275 -0.977 7.149 1.00 95.88 102 LEU A O 1
ATOM 864 N N . ILE A 1 103 ? 6.255 -0.375 6.360 1.00 95.69 103 ILE A N 1
ATOM 865 C CA . ILE A 1 103 ? 6.742 0.825 5.665 1.00 95.69 103 ILE A CA 1
ATOM 866 C C . ILE A 1 103 ? 6.891 2.007 6.624 1.00 95.69 103 ILE A C 1
ATOM 868 O O . ILE A 1 103 ? 7.853 2.772 6.520 1.00 95.69 103 ILE A O 1
ATOM 872 N N . PHE A 1 104 ? 5.966 2.133 7.576 1.00 95.56 104 PHE A N 1
ATOM 873 C CA . PHE A 1 104 ? 5.923 3.212 8.554 1.00 95.56 104 PHE A CA 1
ATOM 874 C C . PHE A 1 104 ? 5.966 2.648 9.983 1.00 95.56 104 PHE A C 1
ATOM 876 O O . PHE A 1 104 ? 4.922 2.493 10.624 1.00 95.56 104 PHE A O 1
ATOM 883 N N . PRO A 1 105 ? 7.170 2.332 10.498 1.00 94.38 105 PRO A N 1
ATOM 884 C CA . PRO A 1 105 ? 7.330 1.783 11.837 1.00 94.38 105 PRO A CA 1
ATOM 885 C C . PRO A 1 105 ? 6.699 2.673 12.910 1.00 94.38 105 PRO A C 1
ATOM 887 O O . PRO A 1 105 ? 6.822 3.896 12.872 1.00 94.38 105 PRO A O 1
ATOM 890 N N . GLY A 1 106 ?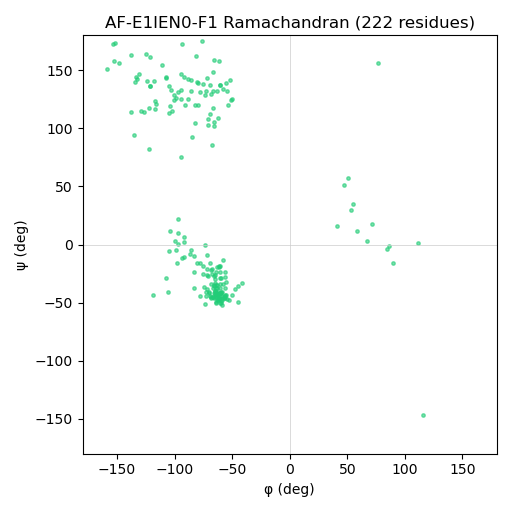 6.039 2.044 13.883 1.00 93.62 106 GLY A N 1
ATOM 891 C CA . GLY A 1 106 ? 5.342 2.743 14.965 1.00 93.62 106 GLY A CA 1
ATOM 892 C C . GLY A 1 106 ? 3.924 3.200 14.619 1.00 93.62 106 GLY A C 1
ATOM 893 O O . GLY A 1 106 ? 3.234 3.685 15.511 1.00 93.62 106 GLY A O 1
ATOM 894 N N . ARG A 1 107 ? 3.467 3.008 13.372 1.00 95.44 107 ARG A N 1
ATOM 895 C CA . ARG A 1 107 ? 2.087 3.308 12.975 1.00 95.44 107 ARG A CA 1
ATOM 896 C C . ARG A 1 107 ? 1.167 2.095 13.052 1.00 95.44 107 ARG A C 1
ATOM 898 O O . ARG A 1 107 ? 1.588 0.973 12.773 1.00 95.44 107 ARG A O 1
ATOM 905 N N . SER A 1 108 ? -0.095 2.334 13.394 1.00 96.81 108 SER A N 1
ATOM 906 C CA . SER A 1 108 ? -1.123 1.295 13.544 1.00 96.81 108 SER A CA 1
ATOM 907 C C . SER A 1 108 ? -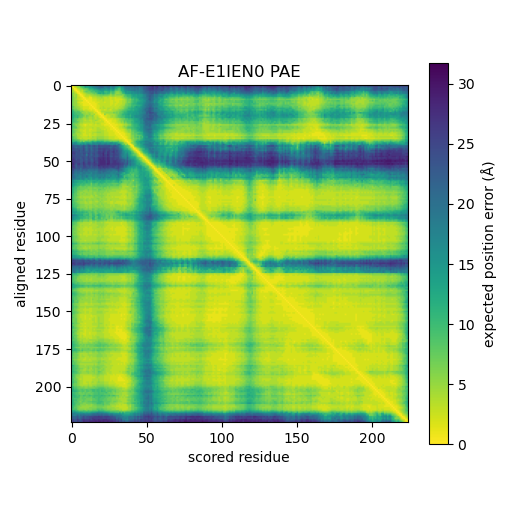2.535 1.830 13.296 1.00 96.81 108 SER A C 1
ATOM 909 O O . SER A 1 108 ? -2.747 3.034 13.123 1.00 96.81 108 SER A O 1
ATOM 911 N N . PHE A 1 109 ? -3.518 0.934 13.256 1.00 97.06 109 PHE A N 1
ATOM 912 C CA . PHE A 1 109 ? -4.933 1.278 13.169 1.00 97.06 109 PHE A CA 1
ATOM 913 C C . PHE A 1 109 ? -5.513 1.458 14.573 1.00 97.06 109 PHE A C 1
ATOM 915 O O . PHE A 1 109 ? -5.455 0.568 15.417 1.00 97.06 109 PHE A O 1
ATOM 922 N N . ALA A 1 110 ? -6.115 2.619 14.820 1.00 95.38 110 ALA A N 1
ATOM 923 C CA . ALA A 1 110 ? -6.736 2.967 16.097 1.00 95.38 110 ALA A CA 1
ATOM 924 C C . ALA A 1 110 ? -8.244 2.657 16.138 1.00 95.38 110 ALA A C 1
ATOM 926 O O . ALA A 1 110 ? -8.854 2.659 17.209 1.00 95.38 110 ALA A O 1
ATOM 927 N N . GLY A 1 111 ? -8.857 2.354 14.990 1.00 93.31 111 GLY A N 1
ATOM 928 C CA . GLY A 1 111 ? -10.251 1.924 14.894 1.00 93.31 111 GLY A CA 1
ATOM 929 C C . GLY A 1 111 ? -11.131 2.906 14.132 1.00 93.31 111 GLY A C 1
ATOM 930 O O . GLY A 1 111 ? -10.690 3.534 13.178 1.00 93.31 111 GLY A O 1
ATOM 931 N N . VAL A 1 112 ? -12.398 2.999 14.539 1.00 93.38 112 VAL A N 1
ATOM 932 C CA . VAL A 1 112 ? -13.383 3.918 13.954 1.00 93.38 112 VAL A CA 1
ATOM 933 C C . VAL A 1 112 ? -14.111 4.709 15.030 1.00 93.38 112 VAL A C 1
ATOM 935 O O . VAL A 1 112 ? -14.381 4.167 16.110 1.00 93.38 112 VAL A O 1
ATOM 938 N N . GLU A 1 113 ? -14.458 5.950 14.702 1.00 91.00 113 GLU A N 1
ATOM 939 C CA . GLU A 1 113 ? -15.193 6.896 15.550 1.00 91.00 113 GLU A CA 1
ATOM 940 C C . GLU A 1 113 ? -16.329 7.549 14.755 1.00 91.00 113 GLU A C 1
ATOM 942 O O . GLU A 1 113 ? -16.175 7.804 13.565 1.00 91.00 113 GLU A O 1
ATOM 947 N N . VAL A 1 114 ? -17.479 7.788 15.388 1.00 87.69 114 VAL A N 1
ATOM 948 C CA . VAL A 1 114 ? -18.646 8.397 14.729 1.00 87.69 114 VAL A CA 1
ATOM 949 C C . VAL A 1 114 ? -18.386 9.883 14.492 1.00 87.69 114 VAL A C 1
ATOM 951 O O . VAL A 1 114 ? -17.980 10.599 15.405 1.00 87.69 114 VAL A O 1
ATOM 954 N N . MET A 1 115 ? -18.661 10.359 13.282 1.00 85.38 115 MET A N 1
ATOM 955 C CA . MET A 1 115 ? -18.601 11.780 12.964 1.00 85.38 115 MET A CA 1
ATOM 956 C C . MET A 1 115 ? -19.734 12.538 13.681 1.00 85.38 115 MET A C 1
ATOM 958 O O . MET A 1 115 ? -20.875 12.066 13.703 1.00 85.38 115 MET A O 1
ATOM 962 N N . PRO A 1 116 ? -19.473 13.723 14.261 1.00 79.12 116 PRO A N 1
ATOM 963 C CA . PRO A 1 116 ? -20.515 14.509 14.914 1.00 79.12 116 PRO A CA 1
ATOM 964 C C . PRO A 1 116 ? -21.639 14.897 13.938 1.00 79.12 116 PRO A C 1
ATOM 966 O O . PRO A 1 116 ? -21.359 15.357 12.836 1.00 79.12 116 PRO A O 1
ATOM 969 N N . GLY A 1 117 ? -22.904 14.794 14.367 1.00 68.75 117 GLY A N 1
ATOM 970 C CA . GLY A 1 117 ? -24.043 15.415 13.669 1.00 68.75 117 GLY A CA 1
ATOM 971 C C . GLY A 1 117 ? -25.049 14.484 12.979 1.00 68.75 117 GLY A C 1
ATOM 972 O O . GLY A 1 117 ? -26.016 14.992 12.418 1.00 68.75 117 GLY A O 1
ATOM 973 N N . HIS A 1 118 ? -24.890 13.157 13.051 1.00 59.41 118 HIS A N 1
ATOM 974 C CA . HIS A 1 118 ? -25.819 12.201 12.427 1.00 59.41 118 HIS A CA 1
ATOM 975 C C . HIS A 1 118 ? -26.540 11.322 13.468 1.00 59.41 118 HIS A C 1
ATOM 977 O O . HIS A 1 118 ? -25.903 10.589 14.220 1.00 59.41 118 HIS A O 1
ATOM 983 N N . GLU A 1 119 ? -27.881 11.371 13.502 1.00 56.94 119 GLU A N 1
ATOM 984 C CA . GLU A 1 119 ? -28.717 10.594 14.444 1.00 56.94 119 GLU A CA 1
ATOM 985 C C . GLU A 1 119 ? -28.764 9.085 14.119 1.00 56.94 119 GLU A C 1
ATOM 987 O O . GLU A 1 119 ? -29.037 8.269 14.997 1.00 56.94 119 GLU A O 1
ATOM 992 N N . THR A 1 120 ? -28.466 8.694 12.870 1.00 64.25 120 THR A N 1
ATOM 993 C CA . THR A 1 120 ? -28.353 7.290 12.424 1.00 64.25 120 THR A CA 1
ATOM 994 C C . THR A 1 120 ? -27.105 7.104 11.547 1.00 64.25 120 THR A C 1
ATOM 996 O O . THR A 1 120 ? -27.158 7.366 10.348 1.00 64.25 120 THR A O 1
ATOM 999 N N . PRO A 1 121 ? -25.962 6.680 12.119 1.00 64.38 121 PRO A N 1
ATOM 1000 C CA . PRO A 1 121 ? -24.700 6.604 11.383 1.00 64.38 121 PRO A CA 1
ATOM 1001 C C . PRO A 1 121 ? -24.705 5.510 10.306 1.00 64.38 121 PRO A C 1
ATOM 1003 O O . PRO A 1 121 ? -24.993 4.342 10.581 1.00 64.38 121 PRO A O 1
ATOM 1006 N N . THR A 1 122 ? -24.323 5.870 9.086 1.00 66.19 122 THR A N 1
ATOM 1007 C CA . THR A 1 122 ? -23.922 4.960 8.005 1.00 66.19 122 THR A CA 1
ATOM 1008 C C . THR A 1 122 ? -22.401 4.771 8.003 1.00 66.19 122 THR A C 1
ATOM 1010 O O . THR A 1 122 ? -21.688 5.449 8.733 1.00 66.19 122 THR A O 1
ATOM 1013 N N . ALA A 1 123 ? -21.858 3.858 7.186 1.00 62.44 123 ALA A N 1
ATOM 1014 C CA . ALA A 1 123 ? -20.402 3.651 7.094 1.00 62.44 123 ALA A CA 1
ATOM 1015 C C . ALA A 1 123 ? -19.624 4.897 6.614 1.00 62.44 123 ALA A C 1
ATOM 1017 O O . ALA A 1 123 ? -18.412 4.969 6.829 1.00 62.44 123 ALA A O 1
ATOM 1018 N N . ASP A 1 124 ? -20.313 5.848 5.979 1.00 69.88 124 ASP A N 1
ATOM 1019 C CA . ASP A 1 124 ? -19.754 7.124 5.527 1.00 69.88 124 ASP A CA 1
ATOM 1020 C C . ASP A 1 124 ? -19.649 8.150 6.678 1.00 69.88 124 ASP A C 1
ATOM 1022 O O . ASP A 1 124 ? -18.862 9.089 6.587 1.00 69.88 124 ASP A O 1
ATOM 1026 N N . ASP A 1 125 ? -20.337 7.903 7.801 1.00 82.94 125 ASP A N 1
ATOM 1027 C CA . ASP A 1 125 ? -20.395 8.769 8.990 1.00 82.94 125 ASP A CA 1
ATOM 1028 C C . ASP A 1 125 ? -19.404 8.340 10.087 1.00 82.94 125 ASP A C 1
ATOM 1030 O O . ASP A 1 125 ? -19.591 8.638 11.268 1.00 82.94 125 ASP A O 1
ATOM 1034 N N . PHE A 1 126 ? -18.351 7.607 9.721 1.00 88.38 126 PHE A N 1
ATOM 1035 C CA . PHE A 1 126 ? -17.281 7.213 10.638 1.00 88.38 126 PHE A CA 1
ATOM 1036 C C . PHE A 1 126 ? -15.935 7.732 10.149 1.00 88.38 126 PHE A C 1
ATOM 1038 O O . PHE A 1 126 ? -15.603 7.577 8.975 1.00 88.38 126 PHE A O 1
ATOM 1045 N N . PHE A 1 127 ? -15.125 8.271 11.054 1.00 92.06 127 PHE A N 1
ATOM 1046 C CA . PHE A 1 127 ? -13.690 8.432 10.850 1.00 92.06 127 PHE A CA 1
ATOM 1047 C C . PHE A 1 127 ? -13.001 7.072 10.910 1.00 92.06 127 PHE A C 1
ATOM 1049 O O . PHE A 1 127 ? -13.368 6.230 11.735 1.00 92.06 127 PHE A O 1
ATOM 1056 N N . PHE A 1 128 ? -11.980 6.883 10.073 1.00 94.69 128 PHE A N 1
ATOM 1057 C CA . PHE A 1 128 ? -11.075 5.745 10.195 1.00 94.69 128 PHE A CA 1
ATOM 1058 C C . PHE A 1 128 ? -9.762 6.244 10.778 1.00 94.69 128 PHE A C 1
ATOM 1060 O O . PHE A 1 128 ? -9.044 7.024 10.152 1.00 94.69 128 PHE A O 1
ATOM 1067 N N . LEU A 1 129 ? -9.468 5.798 11.990 1.00 96.19 129 LEU A N 1
ATOM 1068 C CA . LEU A 1 129 ? -8.421 6.368 12.811 1.00 96.19 129 LEU A CA 1
ATOM 1069 C C . LEU A 1 129 ? -7.126 5.568 12.696 1.00 96.19 129 LEU A C 1
ATOM 1071 O O . LEU A 1 129 ? -7.112 4.345 12.864 1.00 96.19 129 LEU A O 1
ATOM 1075 N N . LEU A 1 130 ? -6.028 6.283 12.476 1.00 97.06 130 LEU A N 1
ATOM 1076 C CA . LEU A 1 130 ? -4.659 5.781 12.524 1.00 97.06 130 LEU A CA 1
ATOM 1077 C C . LEU A 1 130 ? -3.940 6.372 13.731 1.00 97.06 130 LEU A C 1
ATOM 1079 O O . LEU A 1 130 ? -4.297 7.449 14.200 1.00 97.06 130 LEU A O 1
ATOM 1083 N N . ASN A 1 131 ? -2.922 5.676 14.223 1.00 96.81 131 ASN A N 1
ATOM 1084 C CA . ASN A 1 131 ? -2.049 6.150 15.288 1.00 96.81 131 ASN A CA 1
ATOM 1085 C C . ASN A 1 131 ? -0.602 6.183 14.789 1.00 96.81 131 ASN A C 1
ATOM 1087 O O . ASN A 1 131 ? -0.170 5.237 14.134 1.00 96.81 131 ASN A O 1
ATOM 1091 N N . ASP A 1 132 ? 0.137 7.253 15.090 1.00 94.31 132 ASP A N 1
ATOM 1092 C CA . ASP A 1 132 ? 1.559 7.402 14.731 1.00 94.31 132 ASP A CA 1
ATOM 1093 C C . ASP A 1 132 ? 2.531 7.188 15.907 1.00 94.31 132 ASP A C 1
ATOM 1095 O O . ASP A 1 132 ? 3.712 7.523 15.819 1.00 94.31 132 ASP A O 1
ATOM 1099 N N . GLY A 1 133 ? 2.031 6.662 17.024 1.00 93.06 133 GLY A N 1
ATOM 1100 C CA . GLY A 1 133 ? 2.723 6.541 18.303 1.00 93.06 133 GLY A CA 1
ATOM 1101 C C . GLY A 1 133 ? 2.551 7.756 19.220 1.00 93.06 133 GLY A C 1
ATOM 1102 O O . GLY A 1 133 ? 2.801 7.644 20.419 1.00 93.06 133 GLY A O 1
ATOM 1103 N N . SER A 1 134 ? 2.105 8.902 18.693 1.00 93.19 134 SER A N 1
ATOM 1104 C CA . SER A 1 134 ? 1.942 10.150 19.451 1.00 93.19 134 SER A CA 1
ATOM 1105 C C . SER A 1 134 ? 0.502 10.656 19.477 1.00 93.19 134 SER A C 1
ATOM 1107 O O . SER A 1 134 ? 0.003 11.049 20.533 1.00 93.19 134 SER A O 1
ATOM 1109 N N . ARG A 1 135 ? -0.185 10.614 18.334 1.00 95.12 135 ARG A N 1
ATOM 1110 C CA . ARG A 1 135 ? -1.565 11.063 18.179 1.00 95.12 135 ARG A CA 1
ATOM 1111 C C . ARG A 1 135 ? -2.363 10.098 17.320 1.00 95.12 135 ARG A C 1
ATOM 1113 O O . ARG A 1 135 ? -1.816 9.293 16.567 1.00 95.12 135 ARG A O 1
ATOM 1120 N N . THR A 1 136 ? -3.676 10.236 17.429 1.00 96.81 136 THR A N 1
ATOM 1121 C CA . THR A 1 136 ? -4.643 9.561 16.573 1.00 96.81 136 THR A CA 1
ATOM 1122 C C . THR A 1 136 ? -5.217 10.570 15.579 1.00 96.81 136 THR A C 1
ATOM 1124 O O . THR A 1 136 ? -5.495 11.703 15.971 1.00 96.81 136 THR A O 1
ATOM 1127 N N . TYR A 1 137 ? -5.348 10.188 14.310 1.00 95.81 137 TYR A N 1
ATOM 1128 C CA . TYR A 1 137 ? -5.766 11.066 13.209 1.00 95.81 137 TYR A CA 1
ATOM 1129 C C . TYR A 1 137 ? -6.555 10.292 12.145 1.00 95.81 137 TYR A C 1
ATOM 1131 O O . TYR A 1 137 ? -6.419 9.071 12.039 1.00 95.81 137 TYR A O 1
ATOM 1139 N N . ASP A 1 138 ? -7.393 10.984 11.370 1.00 93.56 138 ASP A N 1
ATOM 1140 C CA . ASP A 1 138 ? -8.139 10.370 10.258 1.00 93.56 138 ASP A CA 1
ATOM 1141 C C . ASP A 1 138 ? -7.276 10.247 8.987 1.00 93.56 138 ASP A C 1
ATOM 1143 O O . ASP A 1 138 ? -6.271 10.937 8.821 1.00 93.56 138 ASP A O 1
ATOM 1147 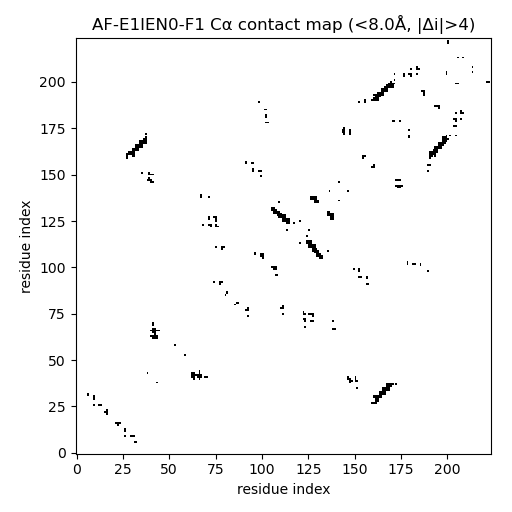N N . ILE A 1 139 ? -7.698 9.399 8.043 1.00 90.88 139 ILE A N 1
ATOM 1148 C CA . ILE A 1 139 ? -7.067 9.231 6.720 1.00 90.88 139 ILE A CA 1
ATOM 1149 C C . ILE A 1 139 ? -6.792 10.574 6.028 1.00 90.88 139 ILE A C 1
ATOM 1151 O O . ILE A 1 139 ? -5.756 10.728 5.386 1.00 90.88 139 ILE A O 1
ATOM 1155 N N . ILE A 1 140 ? -7.694 11.556 6.149 1.00 89.12 140 ILE A N 1
ATOM 1156 C CA . ILE A 1 140 ? -7.519 12.858 5.489 1.00 89.12 140 ILE A CA 1
ATOM 1157 C C . ILE A 1 140 ? -6.299 13.634 6.011 1.00 89.12 140 ILE A C 1
ATOM 1159 O O . ILE A 1 140 ? -5.745 14.466 5.296 1.00 89.12 140 ILE A O 1
ATOM 1163 N N . GLU A 1 141 ? -5.863 13.342 7.236 1.00 92.12 141 GLU A N 1
ATOM 1164 C CA . GLU A 1 141 ? -4.716 13.964 7.898 1.00 92.12 141 GLU A CA 1
ATOM 1165 C C . GLU A 1 141 ? -3.399 13.206 7.675 1.00 92.12 141 GLU A C 1
ATOM 1167 O O . GLU A 1 141 ? -2.368 13.603 8.224 1.00 92.12 141 GLU A O 1
ATOM 1172 N N . MET A 1 142 ? -3.409 12.120 6.893 1.00 91.50 142 MET A N 1
ATOM 1173 C CA . MET A 1 142 ? -2.188 11.419 6.495 1.00 91.50 142 MET A CA 1
ATOM 1174 C C . MET A 1 142 ? -1.175 12.392 5.885 1.00 91.50 142 MET A C 1
ATOM 1176 O O . MET A 1 142 ? -1.529 13.283 5.115 1.00 91.50 142 MET A O 1
ATOM 1180 N N . SER A 1 143 ? 0.106 12.195 6.178 1.00 91.00 143 SER A N 1
ATOM 1181 C CA . SER A 1 143 ? 1.193 12.897 5.494 1.00 91.00 143 SER A CA 1
ATOM 1182 C C . SER A 1 143 ? 1.207 12.575 3.996 1.00 91.00 143 SER A C 1
ATOM 1184 O O . SER A 1 143 ? 0.746 11.515 3.574 1.00 91.00 143 SER A O 1
ATOM 1186 N N . GLY A 1 144 ? 1.806 13.447 3.176 1.00 87.19 144 GLY A N 1
ATOM 1187 C CA . GLY A 1 144 ? 1.912 13.214 1.726 1.00 87.19 144 GLY A CA 1
ATOM 1188 C C . GLY A 1 144 ? 2.580 11.878 1.367 1.00 87.19 144 GLY A C 1
ATOM 1189 O O . GLY A 1 144 ? 2.188 11.226 0.400 1.00 87.19 144 GLY A O 1
ATOM 1190 N N . GLY A 1 145 ? 3.530 11.418 2.187 1.00 90.31 145 GLY A N 1
ATOM 1191 C CA . GLY A 1 145 ? 4.153 10.109 2.012 1.00 90.31 145 GLY A CA 1
ATOM 1192 C C . GLY A 1 145 ? 3.220 8.936 2.326 1.00 90.31 145 GLY A C 1
ATOM 1193 O O . GLY A 1 145 ? 3.178 7.964 1.574 1.00 90.31 145 GLY A O 1
ATOM 1194 N N . GLU A 1 146 ? 2.413 9.032 3.386 1.00 92.69 146 GLU A N 1
ATOM 1195 C CA . GLU A 1 146 ? 1.376 8.032 3.679 1.00 92.69 146 GLU A CA 1
ATOM 1196 C C . GLU A 1 146 ? 0.313 8.012 2.583 1.00 92.69 146 GLU A C 1
ATOM 1198 O O . GLU A 1 146 ? -0.011 6.942 2.079 1.00 92.69 146 GLU A O 1
ATOM 1203 N N . GLN A 1 147 ? -0.151 9.181 2.138 1.00 88.25 147 GLN A N 1
ATOM 1204 C CA . GLN A 1 147 ? -1.117 9.297 1.043 1.00 88.25 147 GLN A CA 1
ATOM 1205 C C . GLN A 1 147 ? -0.598 8.683 -0.266 1.00 88.25 147 GLN A C 1
ATOM 1207 O O . GLN A 1 147 ? -1.393 8.185 -1.056 1.00 88.25 147 GLN A O 1
ATOM 1212 N N . SER A 1 148 ? 0.722 8.669 -0.484 1.00 85.94 148 SER A N 1
ATOM 1213 C CA . SER A 1 148 ? 1.338 8.099 -1.692 1.00 85.94 148 SER A CA 1
ATOM 1214 C C . SER A 1 148 ? 1.527 6.576 -1.614 1.00 85.94 148 SER A C 1
ATOM 1216 O O . SER A 1 148 ? 1.604 5.907 -2.643 1.00 85.94 148 SER A O 1
ATOM 1218 N N . VAL A 1 149 ? 1.598 5.994 -0.413 1.00 91.75 149 VAL A N 1
ATOM 1219 C CA . VAL A 1 149 ? 1.867 4.554 -0.214 1.00 91.75 149 VAL A CA 1
ATOM 1220 C C . VAL A 1 149 ? 0.616 3.783 0.194 1.00 91.75 149 VAL A C 1
ATOM 1222 O O . VAL A 1 149 ? 0.380 2.676 -0.289 1.00 91.75 149 VAL A O 1
ATOM 1225 N N . PHE A 1 150 ? -0.207 4.353 1.071 1.00 92.88 150 PHE A N 1
ATOM 1226 C CA . PHE A 1 150 ? -1.376 3.690 1.638 1.00 92.88 150 PHE A CA 1
ATOM 1227 C C . PHE A 1 150 ? -2.362 3.167 0.577 1.00 92.88 150 PHE A C 1
ATOM 1229 O O . PHE A 1 150 ? -2.773 2.010 0.695 1.00 92.88 150 PHE A O 1
ATOM 1236 N N . PRO A 1 151 ? -2.712 3.921 -0.488 1.00 88.81 151 PRO A N 1
ATOM 1237 C CA . PRO A 1 151 ? -3.635 3.437 -1.519 1.00 88.81 151 PRO A CA 1
ATOM 1238 C C . PRO A 1 151 ? -3.088 2.217 -2.264 1.00 88.81 151 PRO A C 1
ATOM 1240 O O . PRO A 1 151 ? -3.827 1.278 -2.556 1.00 88.81 151 PRO A O 1
ATOM 1243 N N . PHE A 1 152 ? -1.779 2.201 -2.520 1.00 89.75 152 PHE A N 1
ATOM 1244 C CA . PHE A 1 152 ? -1.088 1.071 -3.130 1.00 89.75 152 PHE A CA 1
ATOM 1245 C C . PHE A 1 152 ? -1.151 -0.178 -2.237 1.00 89.75 152 PHE A C 1
ATOM 1247 O O . PHE A 1 152 ? -1.521 -1.254 -2.712 1.00 89.75 152 PHE A O 1
ATOM 1254 N N . LEU A 1 153 ? -0.858 -0.043 -0.939 1.00 94.38 153 LEU A N 1
ATOM 1255 C CA . LEU A 1 153 ? -0.947 -1.161 0.010 1.00 94.38 153 LEU A CA 1
ATOM 1256 C C . LEU A 1 153 ? -2.383 -1.683 0.128 1.00 94.38 153 LEU A C 1
ATOM 1258 O O . LEU A 1 153 ? -2.612 -2.894 0.109 1.00 94.38 153 LEU A O 1
ATOM 1262 N N . TYR A 1 154 ? -3.351 -0.767 0.196 1.00 93.38 154 TYR A N 1
ATOM 1263 C CA . TYR A 1 154 ? -4.772 -1.091 0.207 1.00 93.38 154 TYR A CA 1
ATOM 1264 C C . TYR A 1 154 ? -5.166 -1.907 -1.027 1.00 93.38 154 TYR A C 1
ATOM 1266 O O . TYR A 1 154 ? -5.821 -2.941 -0.892 1.00 93.38 154 TYR A O 1
ATOM 1274 N N . GLU A 1 155 ? -4.729 -1.500 -2.219 1.00 90.06 155 GLU A N 1
ATOM 1275 C CA . GLU A 1 155 ? -5.004 -2.239 -3.449 1.00 90.06 155 GLU A CA 1
ATOM 1276 C C . GLU A 1 155 ? -4.309 -3.602 -3.487 1.00 90.06 155 GLU A C 1
ATOM 1278 O O . GLU A 1 155 ? -4.933 -4.576 -3.914 1.00 90.06 155 GLU A O 1
ATOM 1283 N N . CYS A 1 156 ? -3.081 -3.719 -2.972 1.00 92.00 156 CYS A N 1
ATOM 1284 C CA . CYS A 1 156 ? -2.399 -5.010 -2.846 1.00 92.00 156 CYS A CA 1
ATOM 1285 C C . CYS A 1 156 ? -3.213 -6.014 -2.028 1.00 92.00 156 CYS A C 1
ATOM 1287 O O . CYS A 1 156 ? -3.386 -7.163 -2.441 1.00 92.00 156 CYS A O 1
ATOM 1289 N N . VAL A 1 157 ? -3.754 -5.562 -0.897 1.00 92.62 157 VAL A N 1
ATOM 1290 C CA . VAL A 1 157 ? -4.546 -6.392 0.015 1.00 92.62 157 VAL A CA 1
ATOM 1291 C C . VAL A 1 157 ? -5.932 -6.679 -0.556 1.00 92.62 157 VAL A C 1
ATOM 1293 O O . VAL A 1 157 ? -6.334 -7.837 -0.669 1.00 92.62 157 VAL A O 1
ATOM 1296 N N . ARG A 1 158 ? -6.661 -5.643 -0.983 1.00 88.44 158 ARG A N 1
ATOM 1297 C CA . ARG A 1 158 ? -8.023 -5.772 -1.524 1.00 88.44 158 ARG A CA 1
ATOM 1298 C C . ARG A 1 158 ? -8.067 -6.659 -2.760 1.00 88.44 158 ARG A C 1
ATOM 1300 O O . ARG A 1 158 ? -9.012 -7.429 -2.939 1.00 88.44 158 ARG A O 1
ATOM 1307 N N . SER A 1 159 ? -7.072 -6.513 -3.627 1.00 87.56 159 SER A N 1
ATOM 1308 C CA . SER A 1 159 ? -6.998 -7.236 -4.887 1.00 87.56 159 SER A CA 1
ATOM 1309 C C . SER A 1 159 ? -6.225 -8.541 -4.768 1.00 87.56 159 SER A C 1
ATOM 1311 O O . SER A 1 159 ? -6.039 -9.156 -5.807 1.00 87.56 159 SER A O 1
ATOM 1313 N N . HIS A 1 160 ? -5.803 -8.991 -3.575 1.00 89.12 160 HIS A N 1
ATOM 1314 C CA . HIS A 1 160 ? -5.017 -10.222 -3.371 1.00 89.12 160 HIS A CA 1
ATOM 1315 C C . HIS A 1 160 ? -3.839 -10.333 -4.351 1.00 89.12 160 HIS A C 1
ATOM 1317 O O . HIS A 1 160 ? -3.730 -11.316 -5.091 1.00 89.12 160 HIS A O 1
ATOM 1323 N N . ILE A 1 161 ? -3.018 -9.282 -4.439 1.00 91.75 161 ILE A N 1
ATOM 1324 C CA . ILE A 1 161 ? -1.893 -9.229 -5.380 1.00 91.75 161 ILE A CA 1
ATOM 1325 C C . ILE A 1 161 ? -0.805 -10.206 -4.920 1.00 91.75 161 ILE A C 1
ATOM 1327 O O . ILE A 1 161 ? -0.102 -9.980 -3.936 1.00 91.75 161 ILE A O 1
ATOM 1331 N N . GLY A 1 162 ? -0.667 -11.297 -5.664 1.00 92.88 162 GLY A N 1
ATOM 1332 C CA . GLY A 1 162 ? 0.340 -12.333 -5.475 1.00 92.88 162 GLY A CA 1
ATOM 1333 C C . GLY A 1 162 ? 0.640 -13.007 -6.808 1.00 92.88 162 GLY A C 1
ATOM 1334 O O . GLY A 1 162 ? -0.183 -12.951 -7.727 1.00 92.88 162 GLY A O 1
ATOM 1335 N N . TYR A 1 163 ? 1.808 -13.635 -6.925 1.00 94.31 163 TYR A N 1
ATOM 1336 C CA . TYR A 1 163 ? 2.264 -14.309 -8.146 1.00 94.31 163 TYR A CA 1
ATOM 1337 C C . TYR A 1 163 ? 2.209 -13.390 -9.378 1.00 94.31 163 TYR A C 1
ATOM 1339 O O . TYR A 1 163 ? 1.932 -13.839 -10.486 1.00 94.31 163 TYR A O 1
ATOM 1347 N N . SER A 1 164 ? 2.367 -12.082 -9.179 1.00 93.25 164 SER A N 1
ATOM 1348 C CA . SER A 1 164 ? 2.012 -11.054 -10.155 1.00 93.25 164 SER A CA 1
ATOM 1349 C C . SER A 1 164 ? 3.202 -10.189 -10.540 1.00 93.25 164 SER A C 1
ATOM 1351 O O . SER A 1 164 ? 4.192 -10.099 -9.816 1.00 93.25 164 SER A O 1
ATOM 1353 N N . VAL A 1 165 ? 3.072 -9.511 -11.677 1.00 94.12 165 VAL A N 1
ATOM 1354 C CA . VAL A 1 165 ? 3.980 -8.434 -12.067 1.00 94.12 165 VAL A CA 1
ATOM 1355 C C . VAL A 1 165 ? 3.368 -7.108 -11.629 1.00 94.12 165 VAL A C 1
ATOM 1357 O O . VAL A 1 165 ? 2.222 -6.806 -11.971 1.00 94.12 165 VAL A O 1
ATOM 1360 N N . VAL A 1 166 ? 4.119 -6.326 -10.859 1.00 93.81 166 VAL A N 1
ATOM 1361 C CA . VAL A 1 166 ? 3.665 -5.060 -10.279 1.00 93.81 166 VAL A CA 1
ATOM 1362 C C . VAL A 1 166 ? 4.583 -3.933 -10.735 1.00 93.81 166 VAL A C 1
ATOM 1364 O O . VAL A 1 166 ? 5.774 -3.934 -10.436 1.00 93.81 166 VAL A O 1
ATOM 1367 N N . LEU A 1 167 ? 4.023 -2.973 -11.462 1.00 94.12 167 LEU A N 1
ATOM 1368 C CA . LEU A 1 167 ? 4.722 -1.798 -11.960 1.00 94.12 167 LEU A CA 1
ATOM 1369 C C . LEU A 1 167 ? 4.406 -0.607 -11.059 1.00 94.12 167 LEU A C 1
ATOM 1371 O O . LEU A 1 167 ? 3.237 -0.328 -10.796 1.00 94.12 167 LEU A O 1
ATOM 1375 N N . ILE A 1 168 ? 5.426 0.098 -10.589 1.00 92.69 168 ILE A N 1
ATOM 1376 C CA . ILE A 1 168 ? 5.247 1.279 -9.748 1.00 92.69 168 ILE A CA 1
ATOM 1377 C C . ILE A 1 168 ? 6.071 2.416 -10.335 1.00 92.69 168 ILE A C 1
ATOM 1379 O O . ILE A 1 168 ? 7.300 2.357 -10.363 1.00 92.69 168 ILE A O 1
ATOM 1383 N N . ASP A 1 169 ? 5.372 3.444 -10.796 1.00 90.69 169 ASP A N 1
ATOM 1384 C CA . ASP A 1 169 ? 5.981 4.648 -11.336 1.00 90.69 169 ASP A CA 1
ATOM 1385 C C . ASP A 1 169 ? 6.303 5.639 -10.212 1.00 90.69 169 ASP A C 1
ATOM 1387 O O . ASP A 1 169 ? 5.448 5.882 -9.361 1.00 90.69 169 ASP A O 1
ATOM 1391 N N . GLU A 1 170 ? 7.519 6.182 -10.192 1.00 90.94 170 GLU A N 1
ATOM 1392 C CA . GLU A 1 170 ? 8.070 7.088 -9.177 1.00 90.94 170 GLU A CA 1
ATOM 1393 C C . GLU A 1 170 ? 7.889 6.555 -7.751 1.00 90.94 170 GLU A C 1
ATOM 1395 O O . GLU A 1 170 ? 7.230 7.164 -6.906 1.00 90.94 170 GLU A O 1
ATOM 1400 N N . VAL A 1 171 ? 8.412 5.352 -7.481 1.00 91.25 171 VAL A N 1
ATOM 1401 C CA . VAL A 1 171 ? 8.208 4.580 -6.230 1.00 91.25 171 VAL A CA 1
ATOM 1402 C C . VAL A 1 171 ? 8.340 5.416 -4.947 1.00 91.25 171 VAL A C 1
ATOM 1404 O O . VAL A 1 171 ? 7.564 5.230 -4.009 1.00 91.25 171 VAL A O 1
ATOM 1407 N N . ASP A 1 172 ? 9.246 6.386 -4.952 1.00 91.38 172 ASP A N 1
ATOM 1408 C CA . ASP A 1 172 ? 9.631 7.261 -3.851 1.00 91.38 172 ASP A CA 1
ATOM 1409 C C . ASP A 1 172 ? 8.953 8.642 -3.825 1.00 91.38 172 ASP A C 1
ATOM 1411 O O . ASP A 1 172 ? 9.317 9.494 -3.011 1.00 91.38 172 ASP A O 1
ATOM 1415 N N . LEU A 1 173 ? 7.941 8.870 -4.665 1.00 87.69 173 LEU A N 1
ATOM 1416 C CA . LEU A 1 173 ? 7.212 10.134 -4.713 1.00 87.69 173 LEU A CA 1
ATOM 1417 C C . LEU A 1 173 ? 6.660 10.542 -3.334 1.00 87.69 173 LEU A C 1
ATOM 1419 O O . LEU A 1 173 ? 6.013 9.755 -2.642 1.00 87.69 173 LEU A O 1
ATOM 1423 N N . ASN A 1 174 ? 6.892 11.805 -2.953 1.00 86.38 174 ASN A N 1
ATOM 1424 C CA . ASN A 1 174 ? 6.511 12.409 -1.667 1.00 86.38 174 ASN A CA 1
ATOM 1425 C C . ASN A 1 174 ? 7.085 11.711 -0.416 1.00 86.38 174 ASN A C 1
ATOM 1427 O O . ASN A 1 174 ? 6.660 12.017 0.703 1.00 86.38 174 ASN A O 1
ATOM 1431 N N . LEU A 1 175 ? 8.044 10.790 -0.569 1.00 90.88 175 LEU A N 1
ATOM 1432 C CA . LEU A 1 175 ? 8.686 10.109 0.550 1.00 90.88 175 LEU A CA 1
ATOM 1433 C C . LEU A 1 175 ? 9.975 10.816 0.956 1.00 90.88 175 LEU A C 1
ATOM 1435 O O . LEU A 1 175 ? 10.851 11.105 0.145 1.00 90.88 175 LEU A O 1
ATOM 1439 N N . HIS A 1 176 ? 10.131 11.032 2.261 1.00 90.44 176 HIS A N 1
ATOM 1440 C CA . HIS A 1 176 ? 11.438 11.366 2.809 1.00 90.44 176 HIS A CA 1
ATOM 1441 C C . HIS A 1 176 ? 12.391 10.179 2.659 1.00 90.44 176 HIS A C 1
ATOM 1443 O O . HIS A 1 176 ? 11.980 9.021 2.759 1.00 90.44 176 HIS A O 1
ATOM 1449 N N . LEU A 1 177 ? 13.679 10.484 2.489 1.00 90.62 177 LEU A N 1
ATOM 1450 C CA . LEU A 1 177 ? 14.724 9.516 2.150 1.00 90.62 177 LEU A CA 1
ATOM 1451 C C . LEU A 1 177 ? 14.686 8.203 2.949 1.00 90.62 177 LEU A C 1
ATOM 1453 O O . LEU A 1 177 ? 14.689 7.142 2.326 1.00 90.62 177 LEU A O 1
ATOM 1457 N N . PRO A 1 178 ? 14.584 8.231 4.295 1.00 91.94 178 PRO A N 1
ATOM 1458 C CA . PRO A 1 178 ? 14.593 6.997 5.077 1.00 91.94 178 PRO A CA 1
ATOM 1459 C C . PRO A 1 178 ? 13.366 6.123 4.800 1.00 91.94 178 PRO A C 1
ATOM 1461 O O . PRO A 1 178 ? 13.461 4.900 4.777 1.00 91.94 178 PRO A O 1
ATOM 1464 N N . VAL A 1 179 ? 12.212 6.748 4.555 1.00 93.12 179 VAL A N 1
ATOM 1465 C CA . VAL A 1 179 ? 10.965 6.042 4.247 1.00 93.12 179 VAL A CA 1
ATOM 1466 C C . VAL A 1 179 ? 11.019 5.451 2.843 1.00 93.12 179 VAL A C 1
ATOM 1468 O O . VAL A 1 179 ? 10.601 4.313 2.661 1.00 93.12 179 VAL A O 1
ATOM 1471 N N . ALA A 1 180 ? 11.571 6.178 1.868 1.00 93.94 180 ALA A N 1
ATOM 1472 C CA . ALA A 1 180 ? 11.769 5.667 0.514 1.00 93.94 180 ALA A CA 1
ATOM 1473 C C . ALA A 1 180 ? 12.677 4.426 0.510 1.00 93.94 180 ALA A C 1
ATOM 1475 O O . ALA A 1 180 ? 12.314 3.391 -0.041 1.00 93.94 180 ALA A O 1
ATOM 1476 N N . GLN A 1 181 ? 13.821 4.490 1.195 1.00 93.94 181 GLN A N 1
ATOM 1477 C CA . GLN A 1 181 ? 14.737 3.352 1.324 1.00 93.94 181 GLN A CA 1
ATOM 1478 C C . GLN A 1 181 ? 14.090 2.174 2.055 1.00 93.94 181 GLN A C 1
ATOM 1480 O O . GLN A 1 181 ? 14.213 1.028 1.614 1.00 93.94 181 GLN A O 1
ATOM 1485 N N . ASN A 1 182 ? 13.354 2.450 3.137 1.00 94.94 182 ASN A N 1
ATOM 1486 C CA . ASN A 1 182 ? 12.621 1.411 3.848 1.00 94.94 182 ASN A CA 1
ATOM 1487 C C . ASN A 1 182 ? 11.579 0.756 2.932 1.00 94.94 182 ASN A C 1
ATOM 1489 O O . ASN A 1 182 ? 11.564 -0.467 2.823 1.00 94.94 182 ASN A O 1
ATOM 1493 N N . LEU A 1 183 ? 10.781 1.542 2.200 1.00 94.81 183 LEU A N 1
ATOM 1494 C CA . LEU A 1 183 ? 9.797 1.029 1.248 1.00 94.81 183 LEU A CA 1
ATOM 1495 C C . LEU A 1 183 ? 10.428 0.056 0.254 1.00 94.81 183 LEU A C 1
ATOM 1497 O O . LEU A 1 183 ? 9.925 -1.048 0.080 1.00 94.81 183 LEU A O 1
ATOM 1501 N N . ILE A 1 184 ? 11.557 0.426 -0.338 1.00 94.50 184 ILE A N 1
ATOM 1502 C CA . ILE A 1 184 ? 12.263 -0.398 -1.323 1.00 94.50 184 ILE A CA 1
ATOM 1503 C C . ILE A 1 184 ? 12.749 -1.709 -0.713 1.00 94.50 184 ILE A C 1
ATOM 1505 O O . ILE A 1 184 ? 12.571 -2.768 -1.312 1.00 94.50 184 ILE A O 1
ATOM 1509 N N . SER A 1 185 ? 13.287 -1.657 0.507 1.00 92.62 185 SER A N 1
ATOM 1510 C CA . SER A 1 185 ? 13.726 -2.860 1.221 1.00 92.62 185 SER A CA 1
ATOM 1511 C C . SER A 1 185 ? 12.568 -3.807 1.566 1.00 92.62 185 SER A C 1
ATOM 1513 O O . SER A 1 185 ? 12.760 -5.020 1.633 1.00 92.62 185 SER A O 1
ATOM 1515 N N . GLN A 1 186 ? 11.360 -3.264 1.762 1.00 94.62 186 GLN A N 1
ATOM 1516 C CA . GLN A 1 186 ? 10.171 -4.014 2.168 1.00 94.62 186 GLN A CA 1
ATOM 1517 C C . GLN A 1 186 ? 9.251 -4.399 1.001 1.00 94.62 186 GLN A C 1
ATOM 1519 O O . GLN A 1 186 ? 8.416 -5.283 1.171 1.00 94.62 186 GLN A O 1
ATOM 1524 N N . ILE A 1 187 ? 9.391 -3.794 -0.184 1.00 92.38 187 ILE A N 1
ATOM 1525 C CA . ILE A 1 187 ? 8.575 -4.102 -1.372 1.00 92.38 187 ILE A CA 1
ATOM 1526 C C . ILE A 1 187 ? 8.508 -5.608 -1.683 1.00 92.38 187 ILE A C 1
ATOM 1528 O O . ILE A 1 187 ? 7.401 -6.100 -1.905 1.00 92.38 187 ILE A O 1
ATOM 1532 N N . PRO A 1 188 ? 9.609 -6.385 -1.620 1.00 90.94 188 PRO A N 1
ATOM 1533 C CA . PRO A 1 188 ? 9.556 -7.832 -1.851 1.00 90.94 188 PRO A CA 1
ATOM 1534 C C . PRO A 1 188 ? 8.660 -8.603 -0.866 1.00 90.94 188 PRO A C 1
ATOM 1536 O O . PRO A 1 188 ? 8.248 -9.723 -1.157 1.00 90.94 188 PRO A O 1
ATOM 1539 N N . MET A 1 189 ? 8.339 -8.013 0.290 1.00 91.81 189 MET A N 1
ATOM 1540 C CA . MET A 1 189 ? 7.449 -8.587 1.308 1.00 91.81 189 MET A CA 1
ATOM 1541 C C . MET A 1 189 ? 5.963 -8.283 1.043 1.00 91.81 189 MET A C 1
ATOM 1543 O O . MET A 1 189 ? 5.084 -8.759 1.776 1.00 91.81 189 MET A O 1
ATOM 1547 N N . ILE A 1 190 ? 5.660 -7.481 0.016 1.00 92.25 190 ILE A N 1
ATOM 1548 C CA . ILE A 1 190 ? 4.301 -7.106 -0.373 1.00 92.25 190 ILE A CA 1
ATOM 1549 C C . ILE A 1 190 ? 3.726 -8.194 -1.281 1.00 92.25 190 ILE A C 1
ATOM 1551 O O . ILE A 1 190 ? 3.874 -8.177 -2.502 1.00 92.25 190 ILE A O 1
ATOM 1555 N N . GLY A 1 191 ? 3.033 -9.143 -0.655 1.00 89.88 191 GLY A N 1
ATOM 1556 C CA . GLY A 1 191 ? 2.388 -10.265 -1.333 1.00 89.88 191 GLY A CA 1
ATOM 1557 C C . GLY A 1 191 ? 3.372 -11.369 -1.754 1.00 89.88 191 GLY A C 1
ATOM 1558 O O . GLY A 1 191 ? 4.572 -11.137 -1.890 1.00 89.88 191 GLY A O 1
ATOM 1559 N N . PRO A 1 192 ? 2.896 -12.611 -1.923 1.00 91.50 192 PRO A N 1
ATOM 1560 C CA . PRO A 1 192 ? 3.765 -13.733 -2.253 1.00 91.50 192 PRO A CA 1
ATOM 1561 C C . PRO A 1 192 ? 4.194 -13.695 -3.723 1.00 91.50 192 PRO A C 1
ATOM 1563 O O . PRO A 1 192 ? 3.356 -13.507 -4.600 1.00 91.50 192 PRO A O 1
ATOM 1566 N N . MET A 1 193 ? 5.471 -13.984 -3.998 1.00 93.75 193 MET A N 1
ATOM 1567 C CA . MET A 1 193 ? 5.988 -14.277 -5.349 1.00 93.75 193 MET A CA 1
ATOM 1568 C C . MET A 1 193 ? 5.691 -13.186 -6.394 1.00 93.75 193 MET A C 1
ATOM 1570 O O . MET A 1 193 ? 5.435 -13.488 -7.559 1.00 93.75 193 MET A O 1
ATOM 1574 N N . ASN A 1 194 ? 5.701 -11.920 -5.981 1.00 94.94 194 ASN A N 1
ATOM 1575 C CA . ASN A 1 194 ? 5.544 -10.795 -6.896 1.00 94.94 194 ASN A CA 1
ATOM 1576 C C . ASN A 1 194 ? 6.891 -10.393 -7.510 1.00 94.94 194 ASN A C 1
ATOM 1578 O O . ASN A 1 194 ? 7.916 -10.378 -6.828 1.00 94.94 194 ASN A O 1
ATOM 1582 N N . GLN A 1 195 ? 6.871 -10.028 -8.790 1.00 94.81 195 GLN A N 1
ATOM 1583 C CA . GLN A 1 195 ? 7.970 -9.336 -9.455 1.00 94.81 195 GLN A CA 1
ATOM 1584 C C . GLN A 1 195 ? 7.633 -7.849 -9.535 1.00 94.81 195 GLN A C 1
ATOM 1586 O O . GLN A 1 195 ? 6.601 -7.475 -10.093 1.00 94.81 195 GLN A O 1
ATOM 1591 N N . PHE A 1 196 ? 8.515 -7.003 -9.014 1.00 95.31 196 PHE A N 1
ATOM 1592 C CA . PHE A 1 196 ? 8.331 -5.556 -9.022 1.00 95.31 196 PHE A CA 1
ATOM 1593 C C . PHE A 1 196 ? 9.196 -4.896 -10.096 1.00 95.31 196 PHE A C 1
ATOM 1595 O O . PHE A 1 196 ? 10.384 -5.189 -10.203 1.00 95.31 196 PHE A O 1
ATOM 1602 N N . LEU A 1 197 ? 8.597 -3.993 -10.872 1.00 95.38 197 LEU A N 1
ATOM 1603 C CA . LEU A 1 197 ? 9.293 -3.089 -11.784 1.00 95.38 197 LEU A CA 1
ATOM 1604 C C . LEU A 1 197 ? 9.038 -1.663 -11.314 1.00 95.38 197 LEU A C 1
ATOM 1606 O O . LEU A 1 197 ? 7.897 -1.206 -11.286 1.00 95.38 197 LEU A O 1
ATOM 1610 N N . LEU A 1 198 ? 10.102 -0.979 -10.921 1.00 94.50 198 LEU A N 1
ATOM 1611 C CA . LEU A 1 198 ? 10.023 0.321 -10.270 1.00 94.50 198 LEU A CA 1
ATOM 1612 C C . LEU A 1 198 ? 10.715 1.366 -11.140 1.00 94.50 198 LEU A C 1
ATOM 1614 O O . LEU A 1 198 ? 11.784 1.096 -11.691 1.00 94.50 198 LEU A O 1
ATOM 1618 N N . THR A 1 199 ? 10.143 2.562 -11.224 1.00 93.38 199 THR A N 1
ATOM 1619 C CA . THR A 1 199 ? 10.852 3.737 -11.740 1.00 93.38 199 THR A CA 1
ATOM 1620 C C . THR A 1 199 ? 11.180 4.673 -10.579 1.00 93.38 199 THR A C 1
ATOM 1622 O O . THR A 1 199 ? 10.442 4.773 -9.595 1.00 93.38 199 THR A O 1
ATOM 1625 N N . THR A 1 200 ? 12.336 5.322 -10.664 1.00 91.50 200 THR A N 1
ATOM 1626 C CA . THR A 1 200 ? 12.792 6.317 -9.694 1.00 91.50 200 THR A CA 1
ATOM 1627 C C . THR A 1 200 ? 13.836 7.216 -10.342 1.00 91.50 200 THR A C 1
ATOM 1629 O O . THR A 1 200 ? 14.583 6.786 -11.228 1.00 91.50 200 THR A O 1
ATOM 1632 N N . HIS A 1 201 ? 13.910 8.454 -9.867 1.00 88.12 201 HIS A N 1
ATOM 1633 C CA . HIS A 1 201 ? 15.008 9.372 -10.157 1.00 88.12 201 HIS A CA 1
ATOM 1634 C C . HIS A 1 201 ? 15.969 9.523 -8.965 1.00 88.12 201 HIS A C 1
ATOM 1636 O O . HIS A 1 201 ? 17.010 10.162 -9.100 1.00 88.12 201 HIS A O 1
ATOM 1642 N N . SER A 1 202 ? 15.650 8.927 -7.811 1.00 88.19 202 SER A N 1
ATOM 1643 C CA . SER A 1 202 ? 16.400 9.099 -6.569 1.00 88.19 202 SER A CA 1
ATOM 1644 C C . SER A 1 202 ? 17.618 8.189 -6.502 1.00 88.19 202 SER A C 1
ATOM 1646 O O . SER A 1 202 ? 17.520 6.959 -6.495 1.00 88.19 202 SER A O 1
ATOM 1648 N N . THR A 1 203 ? 18.792 8.808 -6.382 1.00 86.81 203 THR A N 1
ATOM 1649 C CA . THR A 1 203 ? 20.055 8.092 -6.172 1.00 86.81 203 THR A CA 1
ATOM 1650 C C . THR A 1 203 ? 20.021 7.268 -4.892 1.00 86.81 203 THR A C 1
ATOM 1652 O O . THR A 1 203 ? 20.392 6.100 -4.901 1.00 86.81 203 THR A O 1
ATOM 1655 N N . ALA A 1 204 ? 19.459 7.822 -3.822 1.00 84.44 204 ALA A N 1
ATOM 1656 C CA . ALA A 1 204 ? 19.364 7.148 -2.537 1.00 84.44 204 ALA A CA 1
ATOM 1657 C C . ALA A 1 204 ? 18.470 5.899 -2.553 1.00 84.44 204 ALA A C 1
ATOM 1659 O O . ALA A 1 204 ? 18.672 5.004 -1.732 1.00 84.44 204 ALA A O 1
ATOM 1660 N N . VAL A 1 205 ? 17.490 5.832 -3.462 1.00 87.44 205 VAL A N 1
ATOM 1661 C CA . VAL A 1 205 ? 16.732 4.601 -3.730 1.00 87.44 205 VAL A CA 1
ATOM 1662 C C . VAL A 1 205 ? 17.595 3.607 -4.496 1.00 87.44 205 VAL A C 1
ATOM 1664 O O . VAL A 1 205 ? 17.632 2.430 -4.148 1.00 87.44 205 VAL A O 1
ATOM 1667 N N . THR A 1 206 ? 18.322 4.062 -5.518 1.00 89.19 206 THR A N 1
ATOM 1668 C CA . THR A 1 206 ? 19.203 3.170 -6.282 1.00 89.19 206 THR A CA 1
ATOM 1669 C C . THR A 1 206 ? 20.364 2.620 -5.452 1.00 89.19 206 THR A C 1
ATOM 1671 O O . THR A 1 206 ? 20.808 1.510 -5.718 1.00 89.19 206 THR A O 1
ATOM 1674 N N . ASP A 1 207 ? 20.808 3.337 -4.417 1.00 88.19 207 ASP A N 1
ATOM 1675 C CA . ASP A 1 207 ? 21.915 2.929 -3.543 1.00 88.19 207 ASP A CA 1
ATOM 1676 C C . ASP A 1 207 ? 21.583 1.708 -2.669 1.00 88.19 207 ASP A C 1
ATOM 1678 O O . ASP A 1 207 ? 22.490 1.014 -2.209 1.00 88.19 207 ASP A O 1
ATOM 1682 N N . VAL A 1 208 ? 20.295 1.426 -2.440 1.00 90.06 208 VAL A N 1
ATOM 1683 C CA . VAL A 1 208 ? 19.844 0.256 -1.663 1.00 90.06 208 VAL A CA 1
ATOM 1684 C C . VAL A 1 208 ? 19.457 -0.939 -2.542 1.00 90.06 208 VAL A C 1
ATOM 1686 O O . VAL A 1 208 ? 19.073 -1.984 -2.017 1.00 90.06 208 VAL A O 1
ATOM 1689 N N . ILE A 1 209 ? 19.564 -0.809 -3.868 1.00 90.44 209 ILE A N 1
ATOM 1690 C CA . ILE A 1 209 ? 19.247 -1.860 -4.841 1.00 90.44 209 ILE A CA 1
ATOM 1691 C C . ILE A 1 209 ? 20.548 -2.398 -5.445 1.00 90.44 209 ILE A C 1
ATOM 1693 O O . ILE A 1 209 ? 21.504 -1.664 -5.692 1.00 90.44 209 ILE A O 1
ATOM 1697 N N . SER A 1 210 ? 20.590 -3.705 -5.706 1.00 90.69 210 SER A N 1
ATOM 1698 C CA . SER A 1 210 ? 21.707 -4.330 -6.414 1.00 90.69 210 SER A CA 1
ATOM 1699 C C . SER A 1 210 ? 21.899 -3.696 -7.802 1.00 90.69 210 SER A C 1
ATOM 1701 O O . SER A 1 210 ? 20.935 -3.605 -8.563 1.00 90.69 210 SER A O 1
ATOM 1703 N N . PRO A 1 211 ? 23.133 -3.347 -8.212 1.00 88.12 211 PRO A N 1
ATOM 1704 C CA . PRO A 1 211 ? 23.398 -2.827 -9.555 1.00 88.12 211 PRO A CA 1
ATOM 1705 C C . PRO A 1 211 ? 22.946 -3.751 -10.693 1.00 88.12 211 PRO A C 1
ATOM 1707 O O . PRO A 1 211 ? 22.701 -3.274 -11.797 1.00 88.12 211 PRO A O 1
ATOM 1710 N N . TYR A 1 212 ? 22.826 -5.058 -10.435 1.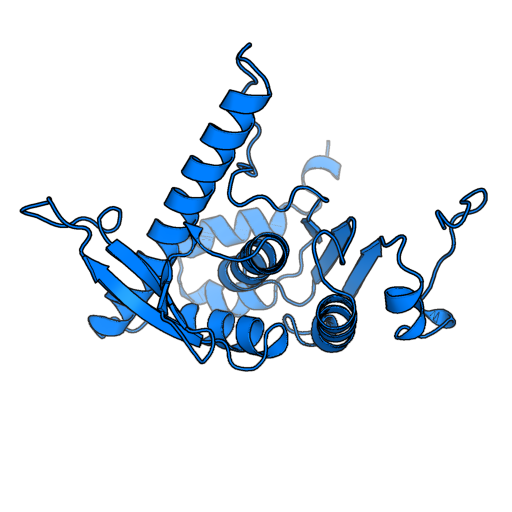00 92.00 212 TYR A N 1
ATOM 1711 C CA . TYR A 1 212 ? 22.350 -6.044 -11.412 1.00 92.00 212 TYR A CA 1
ATOM 1712 C C . TYR A 1 212 ? 20.833 -5.997 -11.639 1.00 92.00 212 TYR A C 1
ATOM 1714 O O . TYR A 1 212 ? 20.364 -6.474 -12.668 1.00 92.00 212 TYR A O 1
ATOM 1722 N N . ASP A 1 213 ? 20.091 -5.386 -10.714 1.00 91.94 213 ASP A N 1
ATOM 1723 C CA . ASP A 1 213 ? 18.636 -5.224 -10.779 1.00 91.94 213 ASP A CA 1
ATOM 1724 C C . ASP A 1 213 ? 18.238 -3.821 -11.279 1.00 91.94 213 ASP A C 1
ATOM 1726 O O . ASP A 1 213 ? 17.056 -3.488 -11.365 1.00 91.94 213 ASP A O 1
ATOM 1730 N N . ILE A 1 214 ? 19.225 -2.985 -11.629 1.00 93.06 214 ILE A N 1
ATOM 1731 C CA . ILE A 1 214 ? 19.018 -1.620 -12.113 1.00 93.06 214 ILE A CA 1
ATOM 1732 C C . ILE A 1 214 ? 19.228 -1.575 -13.622 1.00 93.06 214 ILE A C 1
ATOM 1734 O O . ILE A 1 214 ? 20.331 -1.776 -14.131 1.00 93.06 214 ILE A O 1
ATOM 1738 N N . TYR A 1 215 ? 18.177 -1.191 -14.342 1.00 92.12 215 TYR A N 1
ATOM 1739 C CA . TYR A 1 215 ? 18.268 -0.869 -15.759 1.00 92.12 215 TYR A CA 1
ATOM 1740 C C . TYR A 1 215 ? 18.262 0.648 -15.967 1.00 92.12 215 TYR A C 1
ATOM 1742 O O . TYR A 1 215 ? 17.273 1.324 -15.688 1.00 92.12 215 TYR A O 1
ATOM 1750 N N . ARG A 1 216 ? 19.373 1.199 -16.472 1.00 88.69 216 ARG A N 1
ATOM 1751 C CA . ARG A 1 216 ? 19.477 2.626 -16.811 1.00 88.69 216 ARG A CA 1
ATOM 1752 C C . ARG A 1 216 ? 19.074 2.844 -18.264 1.00 88.69 216 ARG A C 1
ATOM 1754 O O . ARG A 1 216 ? 19.706 2.307 -19.172 1.00 88.69 216 ARG A O 1
ATOM 1761 N N . LEU A 1 217 ? 18.038 3.652 -18.481 1.00 87.00 217 LEU A N 1
ATOM 1762 C CA . LEU A 1 217 ? 17.566 3.977 -19.824 1.00 87.00 217 LEU A CA 1
ATOM 1763 C C . LEU A 1 217 ? 18.617 4.811 -20.586 1.00 87.00 217 LEU A C 1
ATOM 1765 O O . LEU A 1 217 ? 19.123 5.798 -20.041 1.00 87.00 217 LEU A O 1
ATOM 1769 N N . PRO A 1 218 ? 18.952 4.449 -21.839 1.00 83.69 218 PRO A N 1
ATOM 1770 C CA . PRO A 1 218 ? 19.908 5.205 -22.641 1.00 83.69 218 PRO A CA 1
ATOM 1771 C C . PRO A 1 218 ? 19.382 6.619 -22.917 1.00 83.69 218 PRO A C 1
ATOM 1773 O O . PRO A 1 218 ? 18.235 6.797 -23.320 1.00 83.69 218 PRO A O 1
ATOM 1776 N N . GLY A 1 219 ? 20.229 7.628 -22.699 1.00 79.38 219 GLY A N 1
ATOM 1777 C CA . GLY A 1 219 ? 19.877 9.043 -22.879 1.00 79.38 219 GLY A CA 1
ATOM 1778 C C . GLY A 1 219 ? 19.210 9.712 -21.670 1.00 79.38 219 GLY A C 1
ATOM 1779 O O . GLY A 1 219 ? 18.942 10.909 -21.730 1.00 79.38 219 GLY A O 1
ATOM 1780 N N . GLY A 1 220 ? 18.972 8.988 -20.570 1.00 65.19 220 GLY A N 1
ATOM 1781 C CA . GLY A 1 220 ? 18.524 9.587 -19.311 1.00 65.19 220 GLY A CA 1
ATOM 1782 C C . GLY A 1 220 ? 19.658 10.333 -18.602 1.00 65.19 220 GLY A C 1
ATOM 1783 O O . GLY A 1 220 ? 20.736 9.774 -18.396 1.00 65.19 220 GLY A O 1
ATOM 1784 N N . ALA A 1 221 ? 19.421 11.586 -18.211 1.00 60.19 221 ALA A N 1
ATOM 1785 C CA . ALA A 1 221 ? 20.296 12.322 -17.301 1.00 60.19 221 ALA A CA 1
ATOM 1786 C C . ALA A 1 221 ? 19.814 12.130 -15.855 1.00 60.19 221 ALA A C 1
ATOM 1788 O O . ALA A 1 221 ? 18.611 12.057 -15.606 1.00 60.19 221 ALA A O 1
ATOM 1789 N N . LEU A 1 222 ? 20.743 12.051 -14.899 1.00 57.59 222 LEU A N 1
ATOM 1790 C CA . LEU A 1 222 ? 20.394 12.162 -13.482 1.00 57.59 222 LEU A CA 1
ATOM 1791 C C . LEU A 1 222 ? 19.903 13.593 -13.240 1.00 57.59 222 LEU A C 1
ATOM 1793 O O . LEU A 1 222 ? 20.663 14.540 -13.442 1.00 57.59 222 LEU A O 1
ATOM 1797 N N . CYS A 1 223 ? 18.643 13.748 -12.841 1.00 53.50 223 CYS A N 1
ATOM 1798 C CA . CYS A 1 223 ? 18.158 15.012 -12.300 1.00 53.50 223 CYS A CA 1
ATOM 1799 C C . CYS A 1 223 ? 18.795 15.173 -10.914 1.00 53.50 223 CYS A C 1
ATOM 1801 O O . CYS A 1 223 ? 18.418 14.459 -9.986 1.00 53.50 223 CYS A O 1
ATOM 1803 N N . LEU A 1 224 ? 19.823 16.021 -10.827 1.00 43.03 224 LEU A N 1
ATOM 1804 C CA . LEU A 1 224 ? 20.460 16.432 -9.573 1.00 43.03 224 LEU A CA 1
ATOM 1805 C C . LEU A 1 224 ? 19.638 17.522 -8.885 1.00 43.03 224 LEU A C 1
ATOM 1807 O O . LEU A 1 224 ? 19.150 18.420 -9.611 1.00 43.03 224 LEU A O 1
#

Foldseek 3Di:
DVVVCPQCPLVVVVVCCVVDVVCVVVSLVDEHEAEQAQCLALQDDPDDDDDDDDDPVVVVVVSRVVSLLVVQLVLLVLLVCVVVVPDDPDNLQVQLQVLLCLLQPQKGWPGKDAAPDDPDDDSSRIFGWMDNNPDIDGPVPDQPQCSNVSSVSSCLSVSSHELYEYEYEAQQPNHDLVSSCSCLVCVCVSYYNYHYDYDHLDPSNVVSDDPVNDDDDPPDDRPD